Protein 5XS9 (pdb70)

InterPro domains:
  IPR001647 DNA-binding HTH domain, TetR-type [PF00440] (9-54)
  IPR001647 DNA-binding HTH domain, TetR-type [PR00455] (8-21)
  IPR001647 DNA-binding HTH domain, TetR-type [PR00455] (29-52)
  IPR001647 DNA-binding HTH domain, TetR-type [PS50977] (2-62)
  IPR003012 Tetracycline transcriptional regulator, TetR [PR00400] (20-43)
  IPR003012 Tetracycline transcriptional regulator, TetR [PR00400] (71-90)
  IPR003012 Tetracycline transcriptional regulator, TetR [PR00400] (171-185)
  IPR004111 Tetracycline repressor TetR, C-terminal [PF02909] (70-152)
  IPR009057 Homedomain-like superfamily [SSF46689] (3-63)
  IPR023772 DNA-binding HTH domain, TetR-type, conserved site [PS01081] (20-51)
  IPR036271 Tetracyclin repressor-like, C-terminal domain superfamily [SSF48498] (67-188)
  IPR050109 HTH-type, TetR-like transcriptional regulator [PTHR30055] (8-188)

Organism: Mycolicibacterium smegmatis (strain ATCC 700084 / mc(2)155) (NCBI:txid246196)

Nearest PDB structures (foldseek):
  5xs9-assembly1_A  TM=1.006E+00  e=4.830E-24  Mycolicibacterium smegmatis MC2 155
  5xs9-assembly1_B  TM=1.000E+00  e=1.904E-21  Mycolicibacterium smegmatis MC2 155
  5yej-assembly1_A-2  TM=9.896E-01  e=7.839E-20  Mycolicibacterium smegmatis MC2 155
  6rxb-assembly2_C  TM=8.372E-01  e=1.899E-08  Acinetobacter baumannii AYE
  6rxb-assembly1_A  TM=8.292E-01  e=2.518E-08  Acinetobacter baumannii AYE

Radius of gyration: 20.86 Å; Cα contacts (8 Å, |Δi|>4): 496; chains: 2; bounding box: 52×56×35 Å

Foldseek 3Di:
DDDLVVLLVLLQVCCQVPNDVQRALVNSCVSVVHDSVVCCVVPVGVLLSLQSNLQVLCVQLDDDCVPDQLLVQLVSNLVSRLV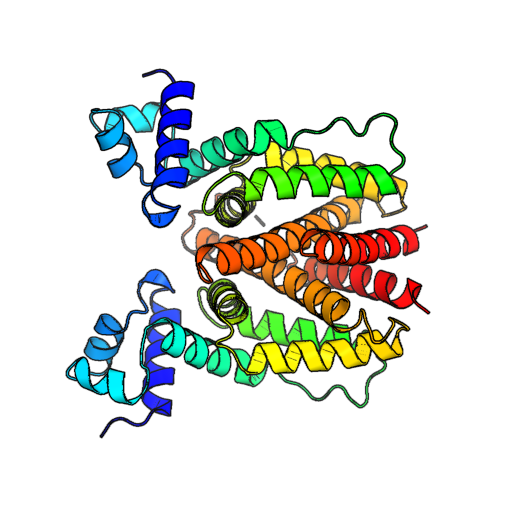SQLVGHCSLVSNVVNVVVVNHPVVVVSLVSNLVSLVVLQDDPVCSSVLSVVSVVLSSVLSSVVNVQVVCVVVPNNVDDSVVVSVVVSVVSSVVSNVND/DDLVVLLVLLQVCCQVPNPVQNALVNSCVVVVHDSVVCCVPPVGSLLSLQSNLQVLCVQLDDDCVVPQLLVLLVSSLVRRLVSQLVGQCSLVSNVSNVVVVNHPNVVVSLVSNLVSLVNLQDDPVCSSVLSVVSVVLSSVLSSVVNVCVVPVVVSSVVSVVVSVVSVVVSNVND

Structure (mmCIF, N/CA/C/O backbone):
data_5XS9
#
_entry.id   5XS9
#
_cell.length_a   61.041
_cell.length_b   190.179
_cell.length_c   83.413
_cell.angle_alpha   90.00
_cell.angle_beta   90.00
_cell.angle_gamma   90.00
#
_symmetry.space_group_name_H-M   'C 2 2 21'
#
loop_
_entity.id
_entity.type
_entity.pdbx_description
1 polymer 'TetR family transcriptional regulator'
2 water water
#
loop_
_atom_site.group_PDB
_atom_site.id
_atom_site.type_symbol
_atom_site.label_atom_id
_atom_site.label_alt_id
_atom_site.label_comp_id
_atom_site.label_asym_id
_atom_site.label_entity_id
_atom_site.label_seq_id
_atom_site.pdbx_PDB_ins_code
_atom_site.Cartn_x
_atom_site.Cartn_y
_atom_site.Cartn_z
_atom_site.occupancy
_atom_site.B_iso_or_equiv
_atom_site.auth_seq_id
_atom_site.auth_comp_id
_atom_site.auth_asym_id
_atom_site.auth_atom_id
_atom_site.pdbx_PDB_model_num
ATOM 1 N N . GLN A 1 2 ? -23.135 0.465 -14.554 1.00 90.49 2 GLN A N 1
ATOM 2 C CA . GLN A 1 2 ? -22.824 -0.290 -13.294 1.00 94.61 2 GLN A CA 1
ATOM 3 C C . GLN A 1 2 ? -21.724 -1.330 -13.515 1.00 86.73 2 GLN A C 1
ATOM 4 O O . GLN A 1 2 ? -21.432 -1.699 -14.657 1.00 79.71 2 GLN A O 1
ATOM 10 N N . LEU A 1 3 ? -21.097 -1.765 -12.419 1.00 84.42 3 LEU A N 1
ATOM 11 C CA . LEU A 1 3 ? -19.976 -2.727 -12.497 1.00 76.06 3 LEU A CA 1
ATOM 12 C C . LEU A 1 3 ? -20.423 -4.168 -12.666 1.00 68.22 3 LEU A C 1
ATOM 13 O O . LEU A 1 3 ? -21.148 -4.679 -11.819 1.00 64.21 3 LEU A O 1
ATOM 18 N N . HIS A 1 4 ? -19.923 -4.822 -13.714 1.00 58.45 4 HIS A N 1
ATOM 19 C CA . HIS A 1 4 ? -20.201 -6.214 -13.991 1.00 65.47 4 HIS A CA 1
ATOM 20 C C . HIS A 1 4 ? -19.025 -7.064 -13.413 1.00 63.81 4 HIS A C 1
ATOM 21 O O . HIS A 1 4 ? -17.867 -6.861 -13.752 1.00 55.39 4 HIS A O 1
ATOM 28 N N . LYS A 1 5 ? -19.341 -7.999 -12.530 1.00 58.01 5 LYS A N 1
ATOM 29 C CA . LYS A 1 5 ? -18.339 -8.788 -11.786 1.00 59.48 5 LYS A CA 1
ATOM 30 C C . LYS A 1 5 ? -17.336 -9.486 -12.689 1.00 57.96 5 LYS A C 1
ATOM 31 O O . LYS A 1 5 ? -16.149 -9.390 -12.434 1.00 58.81 5 LYS A O 1
ATOM 37 N N . PRO A 1 6 ? -17.792 -10.140 -13.776 1.00 64.36 6 PRO A N 1
ATOM 38 C CA . PRO A 1 6 ? -16.831 -10.618 -14.755 1.00 58.31 6 PRO A CA 1
ATOM 39 C C . PRO A 1 6 ? -15.805 -9.613 -15.274 1.00 61.81 6 PRO A C 1
ATOM 40 O O . PRO A 1 6 ? -14.616 -9.974 -15.464 1.00 54.01 6 PRO A O 1
ATOM 44 N N . ASP A 1 7 ? -16.233 -8.378 -15.517 1.00 60.77 7 ASP A N 1
ATOM 45 C CA . ASP A 1 7 ? -15.304 -7.315 -15.942 1.00 60.11 7 ASP A CA 1
ATOM 46 C C . ASP A 1 7 ? -14.317 -6.967 -14.841 1.00 46.47 7 ASP A C 1
ATOM 47 O O . ASP A 1 7 ? -13.193 -6.638 -15.110 1.00 49.78 7 ASP A O 1
ATOM 52 N N . VAL A 1 8 ? -14.783 -6.961 -13.607 1.00 41.84 8 VAL A N 1
ATOM 53 C CA . VAL A 1 8 ? -13.915 -6.650 -12.487 1.00 45.01 8 VAL A CA 1
ATOM 54 C C . VAL A 1 8 ? -12.789 -7.708 -12.389 1.00 45.75 8 VAL A C 1
ATOM 55 O O . VAL A 1 8 ? -11.601 -7.363 -12.310 1.00 44.35 8 VAL A O 1
ATOM 59 N N . VAL A 1 9 ? -13.175 -8.978 -12.504 1.00 44.75 9 VAL A N 1
ATOM 60 C CA . VAL A 1 9 ? -12.226 -10.095 -12.358 1.00 41.64 9 VAL A CA 1
ATOM 61 C C . VAL A 1 9 ? -11.234 -10.043 -13.454 1.00 42.04 9 VAL A C 1
ATOM 62 O O . VAL A 1 9 ? -10.037 -10.196 -13.237 1.00 42.47 9 VAL A O 1
ATOM 66 N N . ALA A 1 10 ? -11.718 -9.759 -14.663 1.00 44.36 10 ALA A N 1
ATOM 67 C CA . ALA A 1 10 ? -10.849 -9.624 -15.789 1.00 41.48 10 ALA A CA 1
ATOM 68 C C . ALA A 1 10 ? -9.842 -8.461 -15.643 1.00 46.67 10 ALA A C 1
ATOM 69 O O . ALA A 1 10 ? -8.636 -8.590 -15.981 1.00 44.46 10 ALA A O 1
ATOM 71 N N . ALA A 1 11 ? -10.322 -7.318 -15.182 1.00 43.70 11 ALA A N 1
ATOM 72 C CA . ALA A 1 11 ? -9.418 -6.190 -14.948 1.00 48.07 11 ALA A CA 1
ATOM 73 C C . ALA A 1 11 ? -8.376 -6.591 -13.892 1.00 41.42 11 ALA A C 1
ATOM 74 O O . ALA A 1 11 ? -7.179 -6.269 -14.006 1.00 42.76 11 ALA A O 1
ATOM 76 N N . ALA A 1 12 ? -8.850 -7.261 -12.858 1.00 38.55 12 ALA A N 1
ATOM 77 C CA . ALA A 1 12 ? -7.944 -7.671 -11.740 1.00 42.11 12 ALA A CA 1
ATOM 78 C C . ALA A 1 12 ? -6.852 -8.622 -12.252 1.00 40.33 12 ALA A C 1
ATOM 79 O O . ALA A 1 12 ? -5.685 -8.512 -11.859 1.00 36.80 12 ALA A O 1
ATOM 81 N N . THR A 1 13 ? -7.232 -9.482 -13.217 1.00 39.70 13 THR A N 1
ATOM 82 C CA . THR A 1 13 ? -6.333 -10.462 -13.824 1.00 44.45 13 THR A CA 1
ATOM 83 C C . THR A 1 13 ? -5.289 -9.794 -14.702 1.00 42.43 13 THR A C 1
ATOM 84 O O . THR A 1 13 ? -4.101 -10.161 -14.712 1.00 38.14 13 THR A O 1
ATOM 88 N N . LYS A 1 14 ? -5.704 -8.759 -15.390 1.00 43.33 14 LYS A N 1
ATOM 89 C CA . LYS A 1 14 ? -4.763 -7.961 -16.181 1.00 49.11 14 LYS A CA 1
ATOM 90 C C . LYS A 1 14 ? -3.724 -7.200 -15.316 1.00 40.67 14 LYS A C 1
ATOM 91 O O . LYS A 1 14 ? -2.561 -7.119 -15.656 1.00 40.12 14 LYS A O 1
ATOM 97 N N . ILE A 1 15 ? -4.135 -6.685 -14.171 1.00 38.80 15 ILE A N 1
ATOM 98 C CA . ILE A 1 15 ? -3.179 -6.060 -13.260 1.00 41.44 15 ILE A CA 1
ATOM 99 C C . ILE A 1 15 ? -2.139 -7.115 -12.806 1.00 42.61 15 ILE A C 1
ATOM 100 O O . ILE A 1 15 ? -0.925 -6.865 -12.760 1.00 45.10 15 ILE A O 1
ATOM 105 N N . LEU A 1 16 ? -2.639 -8.286 -12.451 1.00 40.88 16 LEU A N 1
ATOM 106 C CA . LEU A 1 16 ? -1.799 -9.398 -12.061 1.00 37.61 16 LEU A CA 1
ATOM 107 C C . LEU A 1 16 ? -0.825 -9.720 -13.141 1.00 36.59 16 LEU A C 1
ATOM 108 O O . LEU A 1 16 ? 0.367 -9.775 -12.873 1.00 39.25 16 LEU A O 1
ATOM 113 N N . ASP A 1 17 ? -1.322 -9.947 -14.357 1.00 36.43 17 ASP A N 1
ATOM 114 C CA . ASP A 1 17 ? -0.436 -10.261 -15.495 1.00 42.18 17 ASP A CA 1
ATOM 115 C C . ASP A 1 17 ? 0.588 -9.189 -15.746 1.00 41.39 17 ASP A C 1
ATOM 116 O O . ASP A 1 17 ? 1.760 -9.477 -15.819 1.00 40.86 17 ASP A O 1
ATOM 121 N N . ASP A 1 18 ? 0.133 -7.956 -15.865 1.00 43.73 18 ASP A N 1
ATOM 122 C CA . ASP A 1 18 ? 1.027 -6.812 -16.165 1.00 50.38 18 ASP A CA 1
ATOM 123 C C . ASP A 1 18 ? 1.969 -6.412 -15.040 1.00 51.14 18 ASP A C 1
ATOM 124 O O . ASP A 1 18 ? 3.095 -5.980 -15.286 1.00 49.58 18 ASP A O 1
ATOM 129 N N . HIS A 1 19 ? 1.537 -6.544 -13.797 1.00 47.29 19 HIS A N 1
ATOM 130 C CA . HIS A 1 19 ? 2.298 -5.928 -12.723 1.00 48.62 19 HIS A CA 1
ATOM 131 C C . HIS A 1 19 ? 2.658 -6.797 -11.570 1.00 54.40 19 HIS A C 1
ATOM 132 O O . HIS A 1 19 ? 3.394 -6.340 -10.725 1.00 50.84 19 HIS A O 1
ATOM 139 N N . GLY A 1 20 ? 2.118 -8.016 -11.481 1.00 49.33 20 GLY A N 1
ATOM 140 C CA . GLY A 1 20 ? 2.457 -8.894 -10.408 1.00 44.98 20 GLY A CA 1
ATOM 141 C C . GLY A 1 20 ? 1.494 -8.844 -9.247 1.00 46.26 20 GLY A C 1
ATOM 142 O O . GLY A 1 20 ? 0.725 -7.910 -9.068 1.00 49.22 20 GLY A O 1
ATOM 143 N N . ILE A 1 21 ? 1.579 -9.872 -8.436 1.00 42.85 21 ILE A N 1
ATOM 144 C CA . ILE A 1 21 ? 0.624 -10.049 -7.344 1.00 46.06 21 ILE A CA 1
ATOM 145 C C . ILE A 1 21 ? 0.669 -8.922 -6.318 1.00 52.29 21 ILE A C 1
ATOM 146 O O . ILE A 1 21 ? -0.387 -8.523 -5.790 1.00 44.84 21 ILE A O 1
ATOM 151 N N . ALA A 1 22 ? 1.850 -8.353 -6.072 1.00 48.58 22 ALA A N 1
ATOM 152 C CA . ALA A 1 22 ? 1.937 -7.274 -5.069 1.00 52.91 22 ALA A CA 1
ATOM 153 C C . ALA A 1 22 ? 1.108 -6.003 -5.457 1.00 50.74 22 ALA A C 1
ATOM 154 O O . ALA A 1 22 ? 0.534 -5.352 -4.604 1.00 53.94 22 ALA A O 1
ATOM 156 N N . ASP A 1 23 ? 0.997 -5.723 -6.747 1.00 47.64 23 ASP A N 1
ATOM 157 C CA . ASP A 1 23 ? 0.245 -4.591 -7.263 1.00 47.08 23 ASP A CA 1
ATOM 158 C C . ASP A 1 23 ? -1.237 -4.848 -7.405 1.00 49.73 23 ASP A C 1
ATOM 159 O O . ASP A 1 23 ? -1.952 -3.936 -7.730 1.00 50.74 23 ASP A O 1
ATOM 164 N N . LEU A 1 24 ? -1.706 -6.086 -7.225 1.00 44.10 24 LEU A N 1
ATOM 165 C CA . LEU A 1 24 ? -3.139 -6.359 -7.260 1.00 46.39 24 LEU A CA 1
ATOM 166 C C . LEU A 1 24 ? -3.750 -6.053 -5.911 1.00 50.62 24 LEU A C 1
ATOM 167 O O . LEU A 1 24 ? -3.765 -6.902 -5.032 1.00 44.27 24 LEU A O 1
ATOM 172 N N . THR A 1 25 ? -4.250 -4.833 -5.784 1.00 50.26 25 THR A N 1
ATOM 173 C CA . THR A 1 25 ? -4.955 -4.360 -4.580 1.00 50.28 25 THR A CA 1
ATOM 174 C C . THR A 1 25 ? -6.293 -3.808 -4.997 1.00 50.89 25 THR A C 1
ATOM 175 O O . THR A 1 25 ? -6.476 -3.496 -6.155 1.00 47.33 25 THR A O 1
ATOM 179 N N . MET A 1 26 ? -7.211 -3.691 -4.044 1.00 44.96 26 MET A N 1
ATOM 180 C CA . MET A 1 26 ? -8.510 -3.137 -4.305 1.00 47.87 26 MET A CA 1
ATOM 181 C C . MET A 1 26 ? -8.395 -1.663 -4.758 1.00 45.53 26 MET A C 1
ATOM 182 O O . MET A 1 26 ? -9.117 -1.225 -5.682 1.00 43.08 26 MET A O 1
ATOM 187 N N . ARG A 1 27 ? -7.487 -0.899 -4.150 1.00 50.89 27 ARG A N 1
ATOM 188 C CA . ARG A 1 27 ? -7.323 0.519 -4.580 1.00 48.77 27 ARG A CA 1
ATOM 189 C C . ARG A 1 27 ? -6.770 0.590 -6.004 1.00 51.16 27 ARG A C 1
ATOM 190 O O . ARG A 1 27 ? -7.252 1.375 -6.791 1.00 43.31 27 ARG A O 1
ATOM 198 N N . ARG A 1 28 ? -5.825 -0.283 -6.364 1.00 44.17 28 ARG A N 1
ATOM 199 C CA . ARG A 1 28 ? -5.322 -0.272 -7.757 1.00 45.69 28 ARG A CA 1
ATOM 200 C C . ARG A 1 28 ? -6.389 -0.704 -8.763 1.00 45.77 28 ARG A C 1
ATOM 201 O O . ARG A 1 28 ? -6.508 -0.150 -9.850 1.00 46.22 28 ARG A O 1
ATOM 209 N N . LEU A 1 29 ? -7.169 -1.708 -8.383 1.00 44.45 29 LEU A N 1
ATOM 210 C CA . LEU A 1 29 ? -8.211 -2.220 -9.248 1.00 42.58 29 LEU A CA 1
ATOM 211 C C . LEU A 1 29 ? -9.220 -1.092 -9.519 1.00 48.99 29 LEU A C 1
ATOM 212 O O . LEU A 1 29 ? -9.649 -0.924 -10.656 1.00 43.40 29 LEU A O 1
ATOM 217 N N . ALA A 1 30 ? -9.625 -0.371 -8.464 1.00 45.08 30 ALA A N 1
ATOM 218 C CA . ALA A 1 30 ? -10.578 0.754 -8.635 1.00 50.16 30 ALA A CA 1
ATOM 219 C C . ALA A 1 30 ? -10.015 1.838 -9.563 1.00 53.52 30 ALA A C 1
ATOM 220 O O . ALA A 1 30 ? -10.726 2.353 -10.418 1.00 46.08 30 ALA A O 1
ATOM 222 N N . ARG A 1 31 ? -8.739 2.150 -9.414 1.00 50.65 31 ARG A N 1
ATOM 223 C CA . ARG A 1 31 ? -8.110 3.099 -10.322 1.00 55.23 31 ARG A CA 1
ATOM 224 C C . ARG A 1 31 ? -8.139 2.611 -11.791 1.00 59.23 31 ARG A C 1
ATOM 225 O O . ARG A 1 31 ? -8.573 3.356 -12.639 1.00 51.00 31 ARG A O 1
ATOM 233 N N . GLU A 1 32 ? -7.784 1.345 -12.057 1.00 52.00 32 GLU A N 1
ATOM 234 C CA . GLU A 1 32 ? -7.801 0.808 -13.395 1.00 51.24 32 GLU A CA 1
ATOM 235 C C . GLU A 1 32 ? -9.180 0.742 -13.997 1.00 54.17 32 GLU A C 1
ATOM 236 O O . GLU A 1 32 ? -9.327 0.856 -15.204 1.00 54.19 32 GLU A O 1
ATOM 242 N N . LEU A 1 33 ? -10.205 0.506 -13.195 1.00 48.15 33 LEU A N 1
ATOM 243 C CA . LEU A 1 33 ? -11.546 0.536 -13.708 1.00 49.79 33 LEU A CA 1
ATOM 244 C C . LEU A 1 33 ? -12.096 1.983 -13.751 1.00 57.50 33 LEU A C 1
ATOM 245 O O . LEU A 1 33 ? -13.196 2.191 -14.229 1.00 58.25 33 LEU A O 1
ATOM 250 N N . ASP A 1 34 ? -11.347 2.949 -13.224 1.00 61.33 34 ASP A N 1
ATOM 251 C CA . ASP A 1 34 ? -11.796 4.321 -13.167 1.00 68.67 34 ASP A CA 1
ATOM 252 C C . ASP A 1 34 ? -13.160 4.305 -12.485 1.00 62.84 34 ASP A C 1
ATOM 253 O O . ASP A 1 34 ? -14.159 4.678 -13.087 1.00 67.08 34 ASP A O 1
ATOM 258 N N . VAL A 1 35 ? -13.195 3.794 -11.249 1.00 55.46 35 VAL A N 1
ATOM 259 C CA . VAL A 1 35 ? -14.374 3.873 -10.393 1.00 47.99 35 VAL A CA 1
ATOM 260 C C . VAL A 1 35 ? -13.973 4.259 -8.991 1.00 52.65 35 VAL A C 1
ATOM 261 O O . VAL A 1 35 ? -12.817 4.172 -8.605 1.00 49.49 35 VAL A O 1
ATOM 265 N N . THR A 1 36 ? -14.948 4.751 -8.245 1.00 58.54 36 THR A N 1
ATOM 266 C CA . THR A 1 36 ? -14.772 5.046 -6.832 1.00 56.42 36 THR A CA 1
ATOM 267 C C . THR A 1 36 ? -14.476 3.684 -6.141 1.00 53.72 36 THR A C 1
ATOM 268 O O . THR A 1 36 ? -15.105 2.707 -6.499 1.00 51.10 36 THR A O 1
ATOM 272 N N . PRO A 1 37 ? -13.552 3.603 -5.159 1.00 56.98 37 PRO A N 1
ATOM 273 C CA . PRO A 1 37 ? -13.187 2.303 -4.547 1.00 47.86 37 PRO A CA 1
ATOM 274 C C . PRO A 1 37 ? -14.308 1.560 -3.885 1.00 48.07 37 PRO A C 1
ATOM 275 O O . PRO A 1 37 ? -14.404 0.325 -3.932 1.00 47.19 37 PRO A O 1
ATOM 279 N N . GLY A 1 38 ? -15.228 2.310 -3.307 1.00 45.20 38 GLY A N 1
ATOM 280 C CA . GLY A 1 38 ? -16.397 1.726 -2.727 1.00 38.99 38 GLY A CA 1
ATOM 281 C C . GLY A 1 38 ? -17.210 0.810 -3.595 1.00 44.16 38 GLY A C 1
ATOM 282 O O . GLY A 1 38 ? -17.879 -0.100 -3.061 1.00 49.91 38 GLY A O 1
ATOM 283 N N . ALA A 1 39 ? -17.174 1.018 -4.913 1.00 44.22 39 ALA A N 1
ATOM 284 C CA . ALA A 1 39 ? -17.944 0.198 -5.827 1.00 47.31 39 ALA A CA 1
ATOM 285 C C . ALA A 1 39 ? -17.468 -1.254 -5.816 1.00 47.58 39 ALA A C 1
ATOM 286 O O . ALA A 1 39 ? -18.229 -2.139 -6.154 1.00 47.00 39 ALA A O 1
ATOM 288 N N . LEU A 1 40 ? -16.189 -1.496 -5.534 1.00 44.09 40 LEU A N 1
ATOM 289 C CA . LEU A 1 40 ? -15.668 -2.871 -5.602 1.00 41.53 40 LEU A CA 1
ATOM 290 C C . LEU A 1 40 ? -16.161 -3.668 -4.436 1.00 40.44 40 LEU A C 1
ATOM 291 O O . LEU A 1 40 ? -16.322 -4.933 -4.504 1.00 43.62 40 LEU A O 1
ATOM 296 N N . TYR A 1 41 ? -16.421 -2.978 -3.331 1.00 39.20 41 TYR A N 1
ATOM 297 C CA . TYR A 1 41 ? -16.867 -3.663 -2.133 1.00 40.03 41 TYR A CA 1
ATOM 298 C C . TYR A 1 41 ? -18.317 -4.219 -2.215 1.00 46.53 41 TYR A C 1
ATOM 299 O O . TYR A 1 41 ? -18.799 -4.859 -1.278 1.00 47.45 41 TYR A O 1
ATOM 308 N N . TRP A 1 42 ? -18.973 -3.971 -3.338 1.00 46.91 42 TRP A N 1
ATOM 309 C CA . TRP A 1 42 ? -20.256 -4.562 -3.644 1.00 57.77 42 TRP A CA 1
ATOM 310 C C . TRP A 1 42 ? -20.028 -5.945 -4.227 1.00 56.76 42 TRP A C 1
ATOM 311 O O . TRP A 1 42 ? -20.921 -6.738 -4.200 1.00 51.21 42 TRP A O 1
ATOM 322 N N . HIS A 1 43 ? -18.828 -6.222 -4.728 1.00 49.98 43 HIS A N 1
ATOM 323 C CA . HIS A 1 43 ? -18.521 -7.513 -5.337 1.00 49.71 43 HIS A CA 1
ATOM 324 C C . HIS A 1 43 ? -17.626 -8.361 -4.491 1.00 51.44 43 HIS A C 1
ATOM 325 O O . HIS A 1 43 ? -17.740 -9.552 -4.557 1.00 47.27 43 HIS A O 1
ATOM 332 N N . PHE A 1 44 ? -16.706 -7.747 -3.733 1.00 44.53 44 PHE A N 1
ATOM 333 C CA . PHE A 1 44 ? -15.828 -8.466 -2.844 1.00 43.36 44 PHE A CA 1
ATOM 334 C C . PHE A 1 44 ? -15.724 -7.754 -1.559 1.00 40.93 44 PHE A C 1
ATOM 335 O O . PHE A 1 44 ? -15.533 -6.553 -1.546 1.00 45.17 44 PHE A O 1
ATOM 343 N N . ALA A 1 45 ? -15.824 -8.481 -0.466 1.00 41.82 45 ALA A N 1
ATOM 344 C CA . ALA A 1 45 ? -15.717 -7.888 0.838 1.00 40.32 45 ALA A CA 1
ATOM 345 C C . ALA A 1 45 ? -14.305 -7.498 1.202 1.00 48.48 45 ALA A C 1
ATOM 346 O O . ALA A 1 45 ? -14.132 -6.609 2.042 1.00 43.41 45 ALA A O 1
ATOM 348 N N . ASN A 1 46 ? -13.299 -8.114 0.586 1.00 44.03 46 ASN A N 1
ATOM 349 C CA . ASN A 1 46 ? -11.921 -7.900 1.006 1.00 42.28 46 ASN A CA 1
ATOM 350 C C . ASN A 1 46 ? -10.993 -8.421 -0.044 1.00 45.73 46 ASN A C 1
ATOM 351 O O . ASN A 1 46 ? -11.442 -9.041 -1.007 1.00 39.50 46 ASN A O 1
ATOM 356 N N . LYS A 1 47 ? -9.707 -8.111 0.091 1.00 48.42 47 LYS A N 1
ATOM 357 C CA . LYS A 1 47 ? -8.742 -8.540 -0.904 1.00 45.55 47 LYS A CA 1
ATOM 358 C C . LYS A 1 47 ? -8.662 -10.078 -1.045 1.00 42.15 47 LYS A C 1
ATOM 359 O O . LYS A 1 47 ? -8.452 -10.572 -2.147 1.00 39.38 47 LYS A O 1
ATOM 365 N N . GLN A 1 48 ? -8.849 -10.830 0.034 1.00 39.41 48 GLN A N 1
ATOM 366 C CA . GLN A 1 48 ? -8.817 -12.303 -0.070 1.00 47.00 48 GLN A CA 1
ATOM 367 C C . GLN A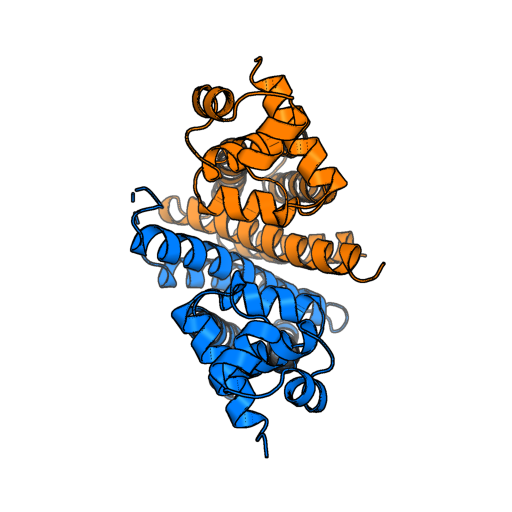 1 48 ? -9.936 -12.844 -0.904 1.00 43.84 48 GLN A C 1
ATOM 368 O O . GLN A 1 48 ? -9.745 -13.850 -1.553 1.00 38.83 48 GLN A O 1
ATOM 374 N N . GLU A 1 49 ? -11.130 -12.229 -0.877 1.00 39.05 49 GLU A N 1
ATOM 375 C CA . GLU A 1 49 ? -12.173 -12.677 -1.772 1.00 36.56 49 GLU A CA 1
ATOM 376 C C . GLU A 1 49 ? -11.847 -12.294 -3.155 1.00 36.02 49 GLU A C 1
ATOM 377 O O . GLU A 1 49 ? -12.171 -13.019 -4.069 1.00 40.52 49 GLU A O 1
ATOM 383 N N . LEU A 1 50 ? -11.234 -11.120 -3.365 1.00 37.04 50 LEU A N 1
ATOM 384 C CA . LEU A 1 50 ? -10.893 -10.742 -4.740 1.00 37.35 50 LEU A CA 1
ATOM 385 C C . LEU A 1 50 ? -9.866 -11.744 -5.265 1.00 36.59 50 LEU A C 1
ATOM 386 O O . LEU A 1 50 ? -9.961 -12.219 -6.371 1.00 38.90 50 LEU A O 1
ATOM 391 N N . LEU A 1 51 ? -8.856 -12.044 -4.472 1.00 36.65 51 LEU A N 1
ATOM 392 C CA . LEU A 1 51 ? -7.819 -12.988 -4.949 1.00 38.99 51 LEU A CA 1
ATOM 393 C C . LEU A 1 51 ? -8.404 -14.354 -5.258 1.00 36.93 51 LEU A C 1
ATOM 394 O O . LEU A 1 51 ? -8.028 -14.959 -6.271 1.00 35.97 51 LEU A O 1
ATOM 399 N N . GLY A 1 52 ? -9.322 -14.831 -4.410 1.00 36.29 52 GLY A N 1
ATOM 400 C CA . GLY A 1 52 ? -10.089 -16.069 -4.688 1.00 38.91 52 GLY A CA 1
ATOM 401 C C . GLY A 1 52 ? -10.813 -16.110 -6.058 1.00 37.77 52 GLY A C 1
ATOM 402 O O . GLY A 1 52 ? -10.781 -17.127 -6.771 1.00 37.11 52 GLY A O 1
ATOM 403 N N . ALA A 1 53 ? -11.465 -15.013 -6.429 1.00 37.92 53 ALA A N 1
ATOM 404 C CA . ALA A 1 53 ? -12.147 -14.941 -7.708 1.00 39.30 53 ALA A CA 1
ATOM 405 C C . ALA A 1 53 ? -11.141 -14.917 -8.809 1.00 33.84 53 ALA A C 1
ATOM 406 O O . ALA A 1 53 ? -11.339 -15.480 -9.850 1.00 35.83 53 ALA A O 1
ATOM 408 N N . VAL A 1 54 ? -10.050 -14.191 -8.628 1.00 34.70 54 VAL A N 1
ATOM 409 C CA . VAL A 1 54 ? -9.058 -14.164 -9.659 1.00 37.86 54 VAL A CA 1
ATOM 410 C C . VAL A 1 54 ? -8.428 -15.600 -9.790 1.00 39.31 54 VAL A C 1
ATOM 411 O O . VAL A 1 54 ? -8.157 -16.091 -10.929 1.00 37.83 54 VAL A O 1
ATOM 415 N N . ALA A 1 55 ? -8.167 -16.245 -8.658 1.00 37.85 55 ALA A N 1
ATOM 416 C CA . ALA A 1 55 ? -7.723 -17.706 -8.677 1.00 41.09 55 ALA A CA 1
ATOM 417 C C . ALA A 1 55 ? -8.694 -18.595 -9.512 1.00 40.33 55 ALA A C 1
ATOM 418 O O . ALA A 1 55 ? -8.269 -19.347 -10.410 1.00 39.05 55 ALA A O 1
ATOM 420 N N . ASP A 1 56 ? -10.006 -18.462 -9.272 1.00 37.39 56 ASP A N 1
ATOM 421 C CA . ASP A 1 56 ? -10.981 -19.290 -10.036 1.00 39.95 56 ASP A CA 1
ATOM 422 C C . ASP A 1 56 ? -11.051 -18.964 -11.478 1.00 39.73 56 ASP A C 1
ATOM 423 O O . ASP A 1 56 ? -11.246 -19.838 -12.294 1.00 40.98 56 ASP A O 1
ATOM 428 N N . HIS A 1 57 ? -10.742 -17.730 -11.814 1.00 39.34 57 HIS A N 1
ATOM 429 C CA . HIS A 1 57 ? -10.751 -17.302 -13.193 1.00 40.11 57 HIS A CA 1
ATOM 430 C C . HIS A 1 57 ? -9.545 -17.875 -13.917 1.00 44.91 57 HIS A C 1
ATOM 431 O O . HIS A 1 57 ? -9.671 -18.377 -15.036 1.00 42.54 57 HIS A O 1
ATOM 438 N N . ILE A 1 58 ? -8.372 -17.746 -13.293 1.00 38.93 58 ILE A N 1
ATOM 439 C CA . ILE A 1 58 ? -7.086 -18.352 -13.727 1.00 41.64 58 ILE A CA 1
ATOM 440 C C . ILE A 1 58 ? -7.233 -19.872 -13.937 1.00 37.12 58 ILE A C 1
ATOM 441 O O . ILE A 1 58 ? -6.622 -20.448 -14.816 1.00 41.86 58 ILE A O 1
ATOM 446 N N . LEU A 1 59 ? -7.999 -20.515 -13.102 1.00 38.67 59 LEU A N 1
ATOM 447 C CA . LEU A 1 59 ? -8.128 -21.967 -13.101 1.00 37.11 59 LEU A CA 1
ATOM 448 C C . LEU A 1 59 ? -9.342 -22.471 -13.924 1.00 47.99 59 LEU A C 1
ATOM 449 O O . LEU A 1 59 ? -9.572 -23.687 -13.994 1.00 46.85 59 LEU A O 1
ATOM 454 N N . ARG A 1 60 ? -10.137 -21.556 -14.478 1.00 53.50 60 ARG A N 1
ATOM 455 C CA . ARG A 1 60 ? -11.140 -21.879 -15.508 1.00 64.77 60 ARG A CA 1
ATOM 456 C C . ARG A 1 60 ? -10.657 -22.953 -16.513 1.00 55.83 60 ARG A C 1
ATOM 457 O O . ARG A 1 60 ? -11.290 -23.970 -16.644 1.00 65.14 60 ARG A O 1
ATOM 465 N N . THR A 1 61 ? -9.510 -22.770 -17.158 1.00 59.42 61 THR A N 1
ATOM 466 C CA . THR A 1 61 ? -9.060 -23.781 -18.097 1.00 69.54 61 THR A CA 1
ATOM 467 C C . THR A 1 61 ? -8.521 -25.070 -17.456 1.00 62.52 61 THR A C 1
ATOM 468 O O . THR A 1 61 ? -8.451 -26.058 -18.149 1.00 59.43 61 THR A O 1
ATOM 472 N N . ALA A 1 62 ? -8.159 -25.053 -16.174 1.00 48.54 62 ALA A N 1
ATOM 473 C CA . ALA A 1 62 ? -7.539 -26.189 -15.533 1.00 50.54 62 ALA A CA 1
ATOM 474 C C . ALA A 1 62 ? -8.436 -27.430 -15.391 1.00 50.76 62 ALA A C 1
ATOM 475 O O . ALA A 1 62 ? -7.960 -28.529 -15.277 1.00 58.88 62 ALA A O 1
ATOM 477 N N . ARG A 1 63 ? -9.732 -27.263 -15.373 1.00 45.42 63 ARG A N 1
ATOM 478 C CA . ARG A 1 63 ? -10.581 -28.436 -15.160 1.00 51.90 63 ARG A CA 1
ATOM 479 C C . ARG A 1 63 ? -10.749 -29.196 -16.483 1.00 47.09 63 ARG A C 1
ATOM 480 O O . ARG A 1 63 ? -11.036 -28.612 -17.484 1.00 51.15 63 ARG A O 1
ATOM 488 N N . THR A 1 64 ? -10.509 -30.487 -16.499 1.00 49.01 64 THR A N 1
ATOM 489 C CA . THR A 1 64 ? -10.763 -31.274 -17.707 1.00 52.08 64 THR A CA 1
ATOM 490 C C . THR A 1 64 ? -11.432 -32.536 -17.279 1.00 54.72 64 THR A C 1
ATOM 491 O O . THR A 1 64 ? -11.222 -32.995 -16.130 1.00 50.79 64 THR A O 1
ATOM 495 N N . ASP A 1 65 ? -12.273 -33.088 -18.158 1.00 44.88 65 ASP A N 1
ATOM 496 C CA . ASP A 1 65 ? -12.952 -34.324 -17.832 1.00 46.97 65 ASP A CA 1
ATOM 497 C C . ASP A 1 65 ? -12.000 -35.497 -18.122 1.00 42.67 65 ASP A C 1
ATOM 498 O O . ASP A 1 65 ? -11.534 -35.696 -19.239 1.00 48.82 65 ASP A O 1
ATOM 503 N N . THR A 1 66 ? -11.663 -36.229 -17.096 1.00 40.81 66 THR A N 1
ATOM 504 C CA . THR A 1 66 ? -10.696 -37.305 -17.208 1.00 45.38 66 THR A CA 1
ATOM 505 C C . THR A 1 66 ? -11.377 -38.671 -17.037 1.00 50.60 66 THR A C 1
ATOM 506 O O . THR A 1 66 ? -10.676 -39.656 -17.115 1.00 55.47 66 THR A O 1
ATOM 510 N N . ALA A 1 67 ? -12.700 -38.696 -16.812 1.00 61.24 67 ALA A N 1
ATOM 511 C CA . ALA A 1 67 ? -13.544 -39.910 -16.588 1.00 65.68 67 ALA A CA 1
ATOM 512 C C . ALA A 1 67 ? -13.200 -41.085 -17.490 1.00 56.78 67 ALA A C 1
ATOM 513 O O . ALA A 1 67 ? -13.185 -42.205 -17.043 1.00 61.07 67 ALA A O 1
ATOM 515 N N . ASP A 1 68 ? -12.908 -40.810 -18.758 1.00 63.58 68 ASP A N 1
ATOM 516 C CA . ASP A 1 68 ? -12.495 -41.870 -19.704 1.00 65.77 68 ASP A CA 1
ATOM 517 C C . ASP A 1 68 ? -11.111 -42.509 -19.411 1.00 67.90 68 ASP A C 1
ATOM 518 O O . ASP A 1 68 ? -10.820 -43.619 -19.887 1.00 57.10 68 ASP A O 1
ATOM 523 N N . LEU A 1 69 ? -10.273 -41.834 -18.618 1.00 57.09 69 LEU A N 1
ATOM 524 C CA . LEU A 1 69 ? -8.924 -42.295 -18.387 1.00 51.78 69 LEU A CA 1
ATOM 525 C C . LEU A 1 69 ? -8.776 -43.231 -17.170 1.00 41.73 69 LEU A C 1
ATOM 526 O O . LEU A 1 69 ? -9.506 -43.187 -16.209 1.00 44.83 69 LEU A O 1
ATOM 531 N N . ALA A 1 70 ? -7.790 -44.091 -17.273 1.00 40.57 70 ALA A N 1
ATOM 532 C CA . ALA A 1 70 ? -7.309 -44.864 -16.169 1.00 40.02 70 ALA A CA 1
ATOM 533 C C . ALA A 1 70 ? -6.778 -43.894 -15.061 1.00 40.20 70 ALA A C 1
ATOM 534 O O . ALA A 1 70 ? -6.364 -42.759 -15.344 1.00 38.26 70 ALA A O 1
ATOM 536 N N . TRP A 1 71 ? -6.827 -44.318 -13.798 1.00 35.14 71 TRP A N 1
ATOM 537 C CA . TRP A 1 71 ? -6.585 -43.389 -12.703 1.00 34.32 71 TRP A CA 1
ATOM 538 C C . TRP A 1 71 ? -5.194 -42.721 -12.809 1.00 27.97 71 TRP A C 1
ATOM 539 O O . TRP A 1 71 ? -5.103 -41.528 -12.542 1.00 31.65 71 TRP A O 1
ATOM 550 N N . ARG A 1 72 ? -4.180 -43.451 -13.205 1.00 33.26 72 ARG A N 1
ATOM 551 C CA . ARG A 1 72 ? -2.843 -42.866 -13.376 1.00 37.93 72 ARG A CA 1
ATOM 552 C C . ARG A 1 72 ? -2.835 -41.662 -14.305 1.00 42.50 72 ARG A C 1
ATOM 553 O O . ARG A 1 72 ? -2.266 -40.589 -14.000 1.00 36.07 72 ARG A O 1
ATOM 561 N N . GLU A 1 73 ? -3.523 -41.834 -15.423 1.00 40.86 73 GLU A N 1
ATOM 562 C CA . GLU A 1 73 ? -3.599 -40.831 -16.449 1.00 42.93 73 GLU A CA 1
ATOM 563 C C . GLU A 1 73 ? -4.522 -39.719 -16.020 1.00 38.06 73 GLU A C 1
ATOM 564 O O . GLU A 1 73 ? -4.307 -38.560 -16.328 1.00 35.44 73 GLU A O 1
ATOM 570 N N . GLN A 1 74 ? -5.531 -40.000 -15.234 1.00 34.09 74 GLN A N 1
ATOM 571 C CA . GLN A 1 74 ? -6.255 -38.904 -14.651 1.00 35.15 74 GLN A CA 1
ATOM 572 C C . GLN A 1 74 ? -5.399 -37.929 -13.799 1.00 38.16 74 GLN A C 1
ATOM 573 O O . GLN A 1 74 ? -5.622 -36.683 -13.812 1.00 35.36 74 GLN A O 1
ATOM 579 N N . ILE A 1 75 ? -4.519 -38.501 -12.981 1.00 32.61 75 ILE A N 1
ATOM 580 C CA . ILE A 1 75 ? -3.663 -37.660 -12.152 1.00 31.89 75 ILE A CA 1
ATOM 581 C C . ILE A 1 75 ? -2.738 -36.862 -13.067 1.00 28.87 75 ILE A C 1
ATOM 582 O O . ILE A 1 75 ? -2.606 -35.652 -12.921 1.00 31.96 75 ILE A O 1
ATOM 587 N N . HIS A 1 76 ? -2.130 -37.543 -14.013 1.00 34.05 76 HIS A N 1
ATOM 588 C CA . HIS A 1 76 ? -1.247 -36.830 -14.950 1.00 35.17 76 HIS A CA 1
ATOM 589 C C . HIS A 1 76 ? -1.989 -35.688 -15.640 1.00 37.71 76 HIS A C 1
ATOM 590 O O . HIS A 1 76 ? -1.494 -34.568 -15.696 1.00 33.29 76 HIS A O 1
ATOM 597 N N . GLU A 1 77 ? -3.186 -35.964 -16.153 1.00 34.33 77 GLU A N 1
ATOM 598 C CA . GLU A 1 77 ? -3.912 -35.008 -16.989 1.00 38.98 77 GLU A CA 1
ATOM 599 C C . GLU A 1 77 ? -4.340 -33.839 -16.173 1.00 37.81 77 GLU A C 1
ATOM 600 O O . GLU A 1 77 ? -4.101 -32.660 -16.531 1.00 36.07 77 GLU A O 1
ATOM 606 N N . SER A 1 78 ? -4.882 -34.087 -14.967 1.00 37.44 78 SER A N 1
ATOM 607 C CA . SER A 1 78 ? -5.258 -33.002 -14.092 1.00 32.93 78 SER A CA 1
ATOM 608 C C . SER A 1 78 ? -4.133 -32.095 -13.633 1.00 35.54 78 SER A C 1
ATOM 609 O O . SER A 1 78 ? -4.283 -30.873 -13.533 1.00 34.17 78 SER A O 1
ATOM 612 N N . CYS A 1 79 ? -3.005 -32.684 -13.294 1.00 30.70 79 CYS A N 1
ATOM 613 C CA . CYS A 1 79 ? -1.899 -31.906 -12.761 1.00 28.58 79 CYS A CA 1
ATOM 614 C C . CYS A 1 79 ? -1.248 -31.092 -13.880 1.00 30.52 79 CYS A C 1
ATOM 615 O O . CYS A 1 79 ? -0.850 -29.992 -13.637 1.00 34.53 79 CYS A O 1
ATOM 618 N N . ARG A 1 80 ? -1.090 -31.679 -15.075 1.00 32.10 80 ARG A N 1
ATOM 619 C CA . ARG A 1 80 ? -0.536 -30.912 -16.203 1.00 34.42 80 ARG A CA 1
ATOM 620 C C . ARG A 1 80 ? -1.426 -29.738 -16.504 1.00 37.62 80 ARG A C 1
ATOM 621 O O .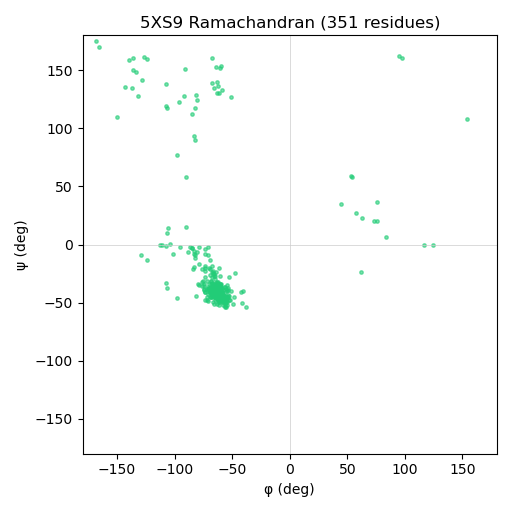 ARG A 1 80 ? -0.937 -28.610 -16.692 1.00 32.27 80 ARG A O 1
ATOM 629 N N . ALA A 1 81 ? -2.743 -29.946 -16.493 1.00 35.85 81 ALA A N 1
ATOM 630 C CA . ALA A 1 81 ? -3.647 -28.820 -16.849 1.00 37.98 81 ALA A CA 1
ATOM 631 C C . ALA A 1 81 ? -3.566 -27.776 -15.783 1.00 39.02 81 ALA A C 1
ATOM 632 O O . ALA A 1 81 ? -3.603 -26.570 -16.066 1.00 36.77 81 ALA A O 1
ATOM 634 N N . LEU A 1 82 ? -3.414 -28.212 -14.526 1.00 35.51 82 LEU A N 1
ATOM 635 C CA . LEU A 1 82 ? -3.305 -27.268 -13.452 1.00 30.51 82 LEU A CA 1
ATOM 636 C C . LEU A 1 82 ? -2.000 -26.437 -13.537 1.00 33.30 82 LEU A C 1
ATOM 637 O O . LEU A 1 82 ? -2.021 -25.216 -13.424 1.00 32.16 82 LEU A O 1
ATOM 642 N N . ARG A 1 83 ? -0.859 -27.107 -13.717 1.00 30.08 83 ARG A N 1
ATOM 643 C CA . ARG A 1 83 ? 0.382 -26.367 -13.843 1.00 32.16 83 ARG A CA 1
ATOM 644 C C . ARG A 1 83 ? 0.344 -25.352 -15.022 1.00 32.35 83 ARG A C 1
ATOM 645 O O . ARG A 1 83 ? 0.791 -24.210 -14.921 1.00 32.60 83 ARG A O 1
ATOM 653 N N . ASP A 1 84 ? -0.181 -25.799 -16.152 1.00 37.76 84 ASP A N 1
ATOM 654 C CA . ASP A 1 84 ? -0.266 -24.926 -17.338 1.00 38.42 84 ASP A CA 1
ATOM 655 C C . ASP A 1 84 ? -1.122 -23.679 -17.042 1.00 36.86 84 ASP A C 1
ATOM 656 O O . ASP A 1 84 ? -0.722 -22.530 -17.359 1.00 35.35 84 ASP A O 1
ATOM 661 N N . ALA A 1 85 ? -2.226 -23.853 -16.333 1.00 32.34 85 ALA A N 1
ATOM 662 C CA . ALA A 1 85 ? -3.018 -22.685 -15.951 1.00 35.17 85 ALA A CA 1
ATOM 663 C C . ALA A 1 85 ? -2.276 -21.748 -15.019 1.00 36.74 85 ALA A C 1
ATOM 664 O O . ALA A 1 85 ? -2.321 -20.518 -15.191 1.00 35.78 85 ALA A O 1
ATOM 666 N N . LEU A 1 86 ? -1.503 -22.282 -14.072 1.00 32.70 86 LEU A N 1
ATOM 667 C CA . LEU A 1 86 ? -0.782 -21.433 -13.186 1.00 32.08 86 LEU A CA 1
ATOM 668 C C . LEU A 1 86 ? 0.317 -20.656 -13.927 1.00 32.79 86 LEU A C 1
ATOM 669 O O . LEU A 1 86 ? 0.576 -19.477 -13.649 1.00 34.48 86 LEU A O 1
ATOM 674 N N . LEU A 1 87 ? 0.980 -21.338 -14.854 1.00 36.89 87 LEU A N 1
ATOM 675 C CA . LEU A 1 87 ? 2.065 -20.708 -15.621 1.00 36.39 87 LEU A CA 1
ATOM 676 C C . LEU A 1 87 ? 1.614 -19.630 -16.618 1.00 36.55 87 LEU A C 1
ATOM 677 O O . LEU A 1 87 ? 2.424 -18.873 -17.085 1.00 35.64 87 LEU A O 1
ATOM 682 N N . SER A 1 88 ? 0.334 -19.582 -16.874 1.00 34.44 88 SER A N 1
ATOM 683 C CA . SER A 1 88 ? -0.295 -18.679 -17.848 1.00 37.03 88 SER A CA 1
ATOM 684 C C . SER A 1 88 ? -0.454 -17.298 -17.316 1.00 43.02 88 SER A C 1
ATOM 685 O O . SER A 1 88 ? -0.785 -16.448 -18.091 1.00 42.53 88 SER A O 1
ATOM 688 N N . HIS A 1 89 ? -0.352 -17.083 -15.989 1.00 39.89 89 HIS A N 1
ATOM 689 C CA . HIS A 1 89 ? -0.428 -15.773 -15.408 1.00 36.90 89 HIS A CA 1
ATOM 690 C C . HIS A 1 89 ? 0.729 -15.502 -14.496 1.00 41.72 89 HIS A C 1
ATOM 691 O O . HIS A 1 89 ? 1.166 -16.405 -13.806 1.00 39.24 89 HIS A O 1
ATOM 698 N N . THR A 1 90 ? 1.241 -14.262 -14.527 1.00 39.03 90 THR A N 1
ATOM 699 C CA . THR A 1 90 ? 2.238 -13.794 -13.589 1.00 36.39 90 THR A CA 1
ATOM 700 C C . THR A 1 90 ? 1.813 -14.061 -12.101 1.00 36.66 90 THR A C 1
ATOM 701 O O . THR A 1 90 ? 0.705 -13.747 -11.655 1.00 36.85 90 THR A O 1
ATOM 705 N N . ASP A 1 91 ? 2.704 -14.706 -11.377 1.00 33.26 91 ASP A N 1
ATOM 706 C CA . ASP A 1 91 ? 2.537 -15.032 -9.942 1.00 33.93 91 ASP A CA 1
ATOM 707 C C . ASP A 1 91 ? 1.324 -15.971 -9.714 1.00 31.80 91 ASP A C 1
ATOM 708 O O . ASP A 1 91 ? 0.798 -16.097 -8.624 1.00 37.95 91 ASP A O 1
ATOM 713 N N . GLY A 1 92 ? 0.945 -16.688 -10.757 1.00 32.26 92 GLY A N 1
ATOM 714 C CA . GLY A 1 92 ? -0.282 -17.512 -10.699 1.00 35.16 92 GLY A CA 1
ATOM 715 C C . GLY A 1 92 ? -0.211 -18.654 -9.696 1.00 34.13 92 GLY A C 1
ATOM 716 O O . GLY A 1 92 ? -1.166 -18.881 -8.958 1.00 31.94 92 GLY A O 1
ATOM 717 N N . ALA A 1 93 ? 0.939 -19.342 -9.639 1.00 31.73 93 ALA A N 1
ATOM 718 C CA . ALA A 1 93 ? 1.063 -20.383 -8.702 1.00 33.12 93 ALA A CA 1
ATOM 719 C C . ALA A 1 93 ? 0.998 -19.838 -7.269 1.00 31.74 93 ALA A C 1
ATOM 720 O O . ALA A 1 93 ? 0.381 -20.445 -6.434 1.00 33.12 93 ALA A O 1
ATOM 722 N N . GLU A 1 94 ? 1.636 -18.712 -7.001 1.00 32.16 94 GLU A N 1
ATOM 723 C CA . GLU A 1 94 ? 1.604 -18.101 -5.658 1.00 38.12 94 GLU A CA 1
ATOM 724 C C . GLU A 1 94 ? 0.191 -17.663 -5.276 1.00 36.32 94 GLU A C 1
ATOM 725 O O . GLU A 1 94 ? -0.236 -17.807 -4.137 1.00 33.65 94 GLU A O 1
ATOM 731 N N . LEU A 1 95 ? -0.507 -17.103 -6.232 1.00 34.84 95 LEU A N 1
ATOM 732 C CA . LEU A 1 95 ? -1.851 -16.574 -5.985 1.00 35.56 95 LEU A CA 1
ATOM 733 C C . LEU A 1 95 ? -2.783 -17.758 -5.709 1.00 32.32 95 LEU A C 1
ATOM 734 O O . LEU A 1 95 ? -3.553 -17.715 -4.746 1.00 33.97 95 LEU A O 1
ATOM 739 N N . VAL A 1 96 ? -2.701 -18.828 -6.504 1.00 33.68 96 VAL A N 1
ATOM 740 C CA . VAL A 1 96 ? -3.542 -20.051 -6.254 1.00 32.78 96 VAL A CA 1
ATOM 741 C C . VAL A 1 96 ? -3.178 -20.740 -4.955 1.00 34.40 96 VAL A C 1
ATOM 742 O O . VAL A 1 96 ? -4.091 -21.146 -4.209 1.00 32.39 96 VAL A O 1
ATOM 746 N N . SER A 1 97 ? -1.873 -20.793 -4.626 1.00 33.71 97 SER A N 1
ATOM 747 C CA . SER A 1 97 ? -1.445 -21.292 -3.281 1.00 36.12 97 SER A CA 1
ATOM 748 C C . SER A 1 97 ? -2.085 -20.578 -2.147 1.00 35.43 97 SER A C 1
ATOM 749 O O . SER A 1 97 ? -2.546 -21.236 -1.217 1.00 35.58 97 SER A O 1
ATOM 752 N N . ALA A 1 98 ? -2.000 -19.247 -2.155 1.00 34.68 98 ALA A N 1
ATOM 753 C CA . ALA A 1 98 ? -2.553 -18.474 -1.058 1.00 36.75 98 ALA A CA 1
ATOM 754 C C . ALA A 1 98 ? -4.084 -18.573 -1.030 1.00 34.06 98 ALA A C 1
ATOM 755 O O . ALA A 1 98 ? -4.698 -18.627 0.065 1.00 33.51 98 ALA A O 1
ATOM 757 N N . SER A 1 99 ? -4.733 -18.693 -2.179 1.00 33.19 99 SER A N 1
ATOM 758 C CA . SER A 1 99 ? -6.175 -18.840 -2.159 1.00 36.92 99 SER A CA 1
ATOM 759 C C . SER A 1 99 ? -6.658 -20.200 -1.718 1.00 35.88 99 SER A C 1
ATOM 760 O O . SER A 1 99 ? -7.698 -20.305 -1.094 1.00 40.13 99 SER A O 1
ATOM 763 N N . PHE A 1 100 ? -5.922 -21.254 -2.035 1.00 32.84 100 PHE A N 1
ATOM 764 C CA . PHE A 1 100 ? -6.190 -22.574 -1.524 1.00 34.50 100 PHE A CA 1
ATOM 765 C C . PHE A 1 100 ? -6.080 -22.539 -0.012 1.00 34.65 100 PHE A C 1
ATOM 766 O O . PHE A 1 100 ? -6.961 -23.049 0.678 1.00 35.52 100 PHE A O 1
ATOM 774 N N . ALA A 1 101 ? -5.016 -21.901 0.481 1.00 33.66 101 ALA A N 1
ATOM 775 C CA . ALA A 1 101 ? -4.758 -21.849 1.926 1.00 35.29 101 ALA A CA 1
ATOM 776 C C . ALA A 1 101 ? -5.880 -21.051 2.665 1.00 41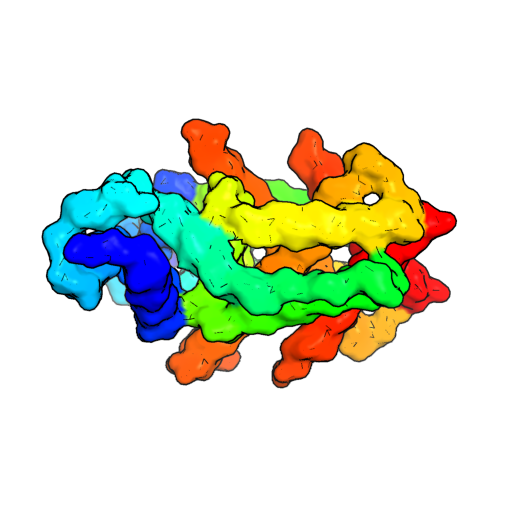.91 101 ALA A C 1
ATOM 777 O O . ALA A 1 101 ? -6.216 -21.340 3.794 1.00 44.42 101 ALA A O 1
ATOM 779 N N . SER A 1 102 ? -6.386 -20.000 2.048 1.00 40.52 102 SER A N 1
ATOM 780 C CA . SER A 1 102 ? -7.380 -19.182 2.694 1.00 42.31 102 SER A CA 1
ATOM 781 C C . SER A 1 102 ? -8.778 -19.788 2.485 1.00 48.86 102 SER A C 1
ATOM 782 O O . SER A 1 102 ? -9.728 -19.247 2.981 1.00 49.07 102 SER A O 1
ATOM 785 N N . GLY A 1 103 ? -8.911 -20.878 1.729 1.00 45.12 103 GLY A N 1
ATOM 786 C CA . GLY A 1 103 ? -10.201 -21.446 1.414 1.00 47.75 103 GLY A CA 1
ATOM 787 C C . GLY A 1 103 ? -11.061 -20.671 0.409 1.00 51.62 103 GLY A C 1
ATOM 788 O O . GLY A 1 103 ? -12.264 -20.929 0.351 1.00 41.86 103 GLY A O 1
ATOM 789 N N . GLN A 1 104 ? -10.479 -19.789 -0.425 1.00 41.74 104 GLN A N 1
ATOM 790 C CA . GLN A 1 104 ? -11.260 -18.871 -1.265 1.00 45.62 104 GLN A CA 1
ATOM 791 C C . GLN A 1 104 ? -11.340 -19.240 -2.737 1.00 48.35 104 GLN A C 1
ATOM 792 O O . GLN A 1 104 ? -12.006 -18.527 -3.501 1.00 49.80 104 GLN A O 1
ATOM 798 N N . SER A 1 105 ? -10.717 -20.345 -3.138 1.00 44.37 105 SER A N 1
ATOM 799 C CA . SER A 1 105 ? -10.792 -20.842 -4.527 1.00 44.26 105 SER A CA 1
ATOM 800 C C . SER A 1 105 ? -11.681 -22.082 -4.546 1.00 48.53 105 SER A C 1
ATOM 801 O O . SER A 1 105 ? -11.354 -23.090 -3.956 1.00 51.01 105 SER A O 1
ATOM 804 N N . VAL A 1 106 ? -12.771 -21.996 -5.307 1.00 47.44 106 VAL A N 1
ATOM 805 C CA . VAL A 1 106 ? -13.681 -23.110 -5.553 1.00 45.75 106 VAL A CA 1
ATOM 806 C C . VAL A 1 106 ? -13.059 -24.102 -6.534 1.00 40.55 106 VAL A C 1
ATOM 807 O O . VAL A 1 106 ? -13.229 -25.302 -6.403 1.00 40.65 106 VAL A O 1
ATOM 811 N N . VAL A 1 107 ? -12.342 -23.635 -7.539 1.00 35.52 107 VAL A N 1
ATOM 812 C CA . VAL A 1 107 ? -11.847 -24.558 -8.485 1.00 39.22 107 VAL A CA 1
ATOM 813 C C . VAL A 1 107 ? -10.786 -25.482 -7.888 1.00 37.44 107 VAL A C 1
ATOM 814 O O . VAL A 1 107 ? -10.743 -26.659 -8.199 1.00 43.24 107 VAL A O 1
ATOM 818 N N . ILE A 1 108 ? -9.890 -24.960 -7.071 1.00 39.65 108 ILE A N 1
ATOM 819 C CA . ILE A 1 108 ? -8.854 -25.847 -6.517 1.00 41.36 108 ILE A CA 1
ATOM 820 C C . ILE A 1 108 ? -9.499 -26.944 -5.649 1.00 39.03 108 ILE A C 1
ATOM 821 O O . ILE A 1 108 ? -9.086 -28.087 -5.683 1.00 37.41 108 ILE A O 1
ATOM 826 N N . THR A 1 109 ? -10.571 -26.607 -4.935 1.00 39.16 109 THR A N 1
ATOM 827 C CA . THR A 1 109 ? -11.319 -27.561 -4.101 1.00 42.14 109 THR A CA 1
ATOM 828 C C . THR A 1 109 ? -11.922 -28.648 -5.022 1.00 39.29 109 THR A C 1
ATOM 829 O O . THR A 1 109 ? -11.815 -29.846 -4.747 1.00 39.58 109 THR A O 1
ATOM 833 N N . GLU A 1 110 ? -12.482 -28.233 -6.157 1.00 37.38 110 GLU A N 1
ATOM 834 C CA . GLU A 1 110 ? -12.943 -29.193 -7.135 1.00 37.83 110 GLU A CA 1
ATOM 835 C C . GLU A 1 110 ? -11.788 -30.105 -7.650 1.00 38.00 110 GLU A C 1
ATOM 836 O O . GLU A 1 110 ? -12.000 -31.274 -7.886 1.00 33.69 110 GLU A O 1
ATOM 842 N N . ILE A 1 111 ? -10.615 -29.546 -7.897 1.00 32.02 111 ILE A N 1
ATOM 843 C CA . ILE A 1 111 ? -9.527 -30.366 -8.422 1.00 35.72 111 ILE A CA 1
ATOM 844 C C . ILE A 1 111 ? -9.074 -31.406 -7.408 1.00 32.46 111 ILE A C 1
ATOM 845 O O . ILE A 1 111 ? -8.811 -32.541 -7.763 1.00 37.88 111 ILE A O 1
ATOM 850 N N . VAL A 1 112 ? -8.998 -31.009 -6.150 1.00 35.30 112 VAL A N 1
ATOM 851 C CA . VAL A 1 112 ? -8.665 -31.906 -5.093 1.00 34.11 112 VAL A CA 1
ATOM 852 C C . VAL A 1 112 ? -9.663 -33.072 -4.968 1.00 38.24 112 VAL A C 1
ATOM 853 O O . VAL A 1 112 ? -9.271 -34.228 -4.892 1.00 34.91 112 VAL A O 1
ATOM 857 N N . GLU A 1 113 ? -10.959 -32.776 -5.075 1.00 37.88 113 GLU A N 1
ATOM 858 C CA . GLU A 1 113 ? -11.969 -33.828 -5.066 1.00 40.03 113 GLU A CA 1
ATOM 859 C C . GLU A 1 113 ? -11.772 -34.708 -6.280 1.00 38.67 113 GLU A C 1
ATOM 860 O O . GLU A 1 113 ? -11.857 -35.946 -6.224 1.00 37.44 113 GLU A O 1
ATOM 866 N N . GLN A 1 114 ? -11.512 -34.116 -7.425 1.00 36.85 114 GLN A N 1
ATOM 867 C CA . GLN A 1 114 ? -11.284 -34.962 -8.562 1.00 35.58 114 GLN A CA 1
ATOM 868 C C . GLN A 1 114 ? -10.060 -35.882 -8.410 1.00 37.87 114 GLN A C 1
ATOM 869 O O . GLN A 1 114 ? -10.110 -37.040 -8.749 1.00 39.34 114 GLN A O 1
ATOM 875 N N . LEU A 1 115 ? -8.962 -35.367 -7.873 1.00 35.46 115 LEU A N 1
ATOM 876 C CA . LEU A 1 115 ? -7.814 -36.192 -7.608 1.00 34.95 115 LEU A CA 1
ATOM 877 C C . LEU A 1 115 ? -8.088 -37.314 -6.554 1.00 39.19 115 LEU A C 1
ATOM 878 O O . LEU A 1 115 ? -7.523 -38.386 -6.646 1.00 33.97 115 LEU A O 1
ATOM 883 N N . GLY A 1 116 ? -8.911 -37.025 -5.555 1.00 39.20 116 GLY A N 1
ATOM 884 C CA . GLY A 1 116 ? -9.352 -38.022 -4.604 1.00 42.06 116 GLY A CA 1
ATOM 885 C C . GLY A 1 116 ? -10.026 -39.198 -5.239 1.00 40.37 116 GLY A C 1
ATOM 886 O O . GLY A 1 116 ? -9.785 -40.303 -4.837 1.00 40.83 116 GLY A O 1
ATOM 887 N N . ARG A 1 117 ? -10.795 -38.998 -6.308 1.00 40.80 117 ARG A N 1
ATOM 888 C CA . ARG A 1 117 ? -11.326 -40.153 -7.050 1.00 41.79 117 ARG A CA 1
ATOM 889 C C . ARG A 1 117 ? -10.288 -41.081 -7.711 1.00 42.46 117 ARG A C 1
ATOM 890 O O . ARG A 1 117 ? -10.440 -42.309 -7.761 1.00 33.71 117 ARG A O 1
ATOM 898 N N . ALA A 1 118 ? -9.174 -40.503 -8.169 1.00 35.69 118 ALA A N 1
ATOM 899 C CA . ALA A 1 118 ? -8.123 -41.301 -8.738 1.00 33.64 118 ALA A CA 1
ATOM 900 C C . ALA A 1 118 ? -7.431 -42.021 -7.587 1.00 28.25 118 ALA A C 1
ATOM 901 O O . ALA A 1 118 ? -7.071 -43.188 -7.692 1.00 31.09 118 ALA A O 1
ATOM 903 N N . ALA A 1 119 ? -7.223 -41.341 -6.479 1.00 30.16 119 ALA A N 1
ATOM 904 C CA . ALA A 1 119 ? -6.541 -42.000 -5.313 1.00 32.48 119 ALA A CA 1
ATOM 905 C C . ALA A 1 119 ? -7.332 -43.225 -4.847 1.00 32.09 119 ALA A C 1
ATOM 906 O O . ALA A 1 119 ? -6.783 -44.266 -4.522 1.00 32.73 119 ALA A O 1
ATOM 908 N N . ARG A 1 120 ? -8.637 -43.112 -4.890 1.00 33.03 120 ARG A N 1
ATOM 909 C CA . ARG A 1 120 ? -9.521 -44.198 -4.436 1.00 36.94 120 ARG A CA 1
ATOM 910 C C . ARG A 1 120 ? -9.438 -45.406 -5.389 1.00 37.07 120 ARG A C 1
ATOM 911 O O . ARG A 1 120 ? -9.309 -46.556 -4.946 1.00 36.23 120 ARG A O 1
ATOM 919 N N . ALA A 1 121 ? -9.325 -45.160 -6.709 1.00 37.65 121 ALA A N 1
ATOM 920 C CA . ALA A 1 121 ? -9.094 -46.244 -7.644 1.00 35.53 121 ALA A CA 1
ATOM 921 C C . ALA A 1 121 ? -7.765 -46.929 -7.425 1.00 33.06 121 ALA A C 1
ATOM 922 O O . ALA A 1 121 ? -7.577 -48.120 -7.693 1.00 33.58 121 ALA A O 1
ATOM 924 N N . ALA A 1 122 ? -6.776 -46.136 -7.024 1.00 33.74 122 ALA A N 1
ATOM 925 C CA . ALA A 1 122 ? -5.462 -46.661 -6.758 1.00 32.05 122 ALA A CA 1
ATOM 926 C C . ALA A 1 122 ? -5.419 -47.551 -5.508 1.00 34.68 122 ALA A C 1
ATOM 927 O O . ALA A 1 122 ? -4.480 -48.366 -5.319 1.00 33.57 122 ALA A O 1
ATOM 929 N N . GLY A 1 123 ? -6.400 -47.382 -4.626 1.00 34.90 123 GLY A N 1
ATOM 930 C CA . GLY A 1 123 ? -6.466 -48.248 -3.456 1.00 34.55 123 GLY A CA 1
ATOM 931 C C . GLY A 1 123 ? -6.291 -47.519 -2.135 1.00 38.25 123 GLY A C 1
ATOM 932 O O . GLY A 1 123 ? -6.292 -48.173 -1.125 1.00 35.80 123 GLY A O 1
ATOM 933 N N . VAL A 1 124 ? -6.097 -46.201 -2.152 1.00 32.33 124 VAL A N 1
ATOM 934 C CA . VAL A 1 124 ? -6.010 -45.437 -0.979 1.00 34.84 124 VAL A CA 1
ATOM 935 C C . VAL A 1 124 ? -7.349 -45.553 -0.239 1.00 31.42 124 VAL A C 1
ATOM 936 O O . VAL A 1 124 ? -8.407 -45.412 -0.812 1.00 31.76 124 VAL A O 1
ATOM 940 N N . SER A 1 125 ? -7.270 -45.741 1.052 1.00 30.46 125 SER A N 1
ATOM 941 C CA . SER A 1 125 ? -8.491 -45.849 1.848 1.00 35.78 125 SER A CA 1
ATOM 942 C C . SER A 1 125 ? -9.299 -44.570 1.826 1.00 36.92 125 SER A C 1
ATOM 943 O O . SER A 1 125 ? -8.775 -43.441 1.688 1.00 36.71 125 SER A O 1
ATOM 946 N N . ASP A 1 126 ? -10.607 -44.698 2.002 1.00 35.36 126 ASP A N 1
ATOM 947 C CA . ASP A 1 126 ? -11.473 -43.501 2.003 1.00 35.58 126 ASP A CA 1
ATOM 948 C C . ASP A 1 126 ? -11.017 -42.458 3.015 1.00 35.02 126 ASP A C 1
ATOM 949 O O . ASP A 1 126 ? -11.132 -41.244 2.731 1.00 37.94 126 ASP A O 1
ATOM 954 N N . ALA A 1 127 ? -10.485 -42.901 4.169 1.00 36.55 127 ALA A N 1
ATOM 955 C CA . ALA A 1 127 ? -10.107 -41.987 5.219 1.00 40.63 127 ALA A CA 1
ATOM 956 C C . ALA A 1 127 ? -8.859 -41.143 4.820 1.00 41.27 127 ALA A C 1
ATOM 957 O O . ALA A 1 127 ? -8.638 -40.092 5.365 1.00 39.44 127 ALA A O 1
ATOM 959 N N . ASP A 1 128 ? -8.092 -41.606 3.859 1.00 34.45 128 ASP A N 1
ATOM 960 C CA . ASP A 1 128 ? -6.849 -41.006 3.502 1.00 33.85 128 ASP A CA 1
ATOM 961 C C . ASP A 1 128 ? -6.901 -40.384 2.098 1.00 36.34 128 ASP A C 1
ATOM 962 O O . ASP A 1 128 ? -5.916 -39.819 1.640 1.00 37.09 128 ASP A O 1
ATOM 967 N N . VAL A 1 129 ? -8.020 -40.472 1.405 1.00 33.16 129 VAL A N 1
ATOM 968 C CA . VAL A 1 129 ? -8.108 -39.971 0.034 1.00 33.37 129 VAL A CA 1
ATOM 969 C C . VAL A 1 129 ? -7.812 -38.472 -0.065 1.00 40.91 129 VAL A C 1
ATOM 970 O O . VAL A 1 129 ? -7.129 -38.048 -0.996 1.00 32.85 129 VAL A O 1
ATOM 974 N N . ASP A 1 130 ? -8.344 -37.697 0.878 1.00 36.61 130 ASP A N 1
ATOM 975 C CA . ASP A 1 130 ? -8.163 -36.264 0.908 1.00 40.13 130 ASP A CA 1
ATOM 976 C C . ASP A 1 130 ? -6.699 -35.882 1.165 1.00 35.63 130 ASP A C 1
ATOM 977 O O . ASP A 1 130 ? -6.249 -34.965 0.509 1.00 36.54 130 ASP A O 1
ATOM 982 N N . ALA A 1 131 ? -6.015 -36.534 2.117 1.00 34.14 131 ALA A N 1
ATOM 983 C CA . ALA A 1 131 ? -4.592 -36.354 2.344 1.00 34.10 131 ALA A CA 1
ATOM 984 C C . ALA A 1 131 ? -3.761 -36.708 1.056 1.00 34.22 131 ALA A C 1
ATOM 985 O O . ALA A 1 131 ? -2.789 -36.031 0.769 1.00 31.26 131 ALA A O 1
ATOM 987 N N . ALA A 1 132 ? -4.148 -37.781 0.364 1.00 32.75 132 ALA A N 1
ATOM 988 C CA . ALA A 1 132 ? -3.493 -38.200 -0.882 1.00 34.56 132 ALA A CA 1
ATOM 989 C C . ALA A 1 132 ? -3.626 -37.146 -1.944 1.00 32.14 132 ALA A C 1
ATOM 990 O O . ALA A 1 132 ? -2.625 -36.765 -2.558 1.00 32.22 132 ALA A O 1
ATOM 992 N N . ALA A 1 133 ? -4.828 -36.603 -2.097 1.00 30.42 133 ALA A N 1
ATOM 993 C CA . ALA A 1 133 ? -5.102 -35.593 -3.090 1.00 33.38 133 ALA A CA 1
ATOM 994 C C . ALA A 1 133 ? -4.377 -34.301 -2.769 1.00 34.10 133 ALA A C 1
ATOM 995 O O . ALA A 1 133 ? -3.726 -33.746 -3.666 1.00 31.18 133 ALA A O 1
ATOM 997 N N . ARG A 1 134 ? -4.390 -33.876 -1.503 1.00 31.71 134 ARG A N 1
ATOM 998 C CA . ARG A 1 134 ? -3.664 -32.705 -1.101 1.00 31.17 134 ARG A CA 1
ATOM 999 C C . ARG A 1 134 ? -2.148 -32.857 -1.306 1.00 32.68 134 ARG A C 1
ATOM 1000 O O . ARG A 1 134 ? -1.462 -31.894 -1.653 1.00 32.33 134 ARG A O 1
ATOM 1008 N N . THR A 1 135 ? -1.635 -34.066 -1.081 1.00 30.31 135 THR A N 1
ATOM 1009 C CA . THR A 1 135 ? -0.238 -34.369 -1.277 1.00 30.67 135 THR A CA 1
ATOM 1010 C C . THR A 1 135 ? 0.195 -34.036 -2.736 1.00 30.75 135 THR A C 1
ATOM 1011 O O . THR A 1 135 ? 1.219 -33.356 -2.971 1.00 30.90 135 THR A O 1
ATOM 1015 N N . VAL A 1 136 ? -0.603 -34.490 -3.678 1.00 28.29 136 VAL A N 1
ATOM 1016 C CA . VAL A 1 136 ? -0.373 -34.173 -5.087 1.00 29.64 136 VAL A CA 1
ATOM 1017 C C . VAL A 1 136 ? -0.455 -32.686 -5.316 1.00 32.96 136 VAL A C 1
ATOM 1018 O O . VAL A 1 136 ? 0.453 -32.113 -5.955 1.00 29.01 136 VAL A O 1
ATOM 1022 N N . ILE A 1 137 ? -1.464 -32.015 -4.730 1.00 28.00 137 ILE A N 1
ATOM 1023 C CA . ILE A 1 137 ? -1.560 -30.578 -4.950 1.00 29.30 137 ILE A CA 1
ATOM 1024 C C . ILE A 1 137 ? -0.362 -29.851 -4.388 1.00 32.15 137 ILE A C 1
ATOM 1025 O O . ILE A 1 137 ? 0.108 -28.879 -5.009 1.00 28.16 137 ILE A O 1
ATOM 1030 N N . TYR A 1 138 ? 0.055 -30.218 -3.161 1.00 28.04 138 TYR A N 1
ATOM 1031 C CA . TYR A 1 138 ? 1.178 -29.553 -2.588 1.00 30.32 138 TYR A CA 1
ATOM 1032 C C . TYR A 1 138 ? 2.418 -29.702 -3.444 1.00 28.97 138 TYR A C 1
ATOM 1033 O O . TYR A 1 138 ? 3.201 -28.745 -3.570 1.00 31.79 138 TYR A O 1
ATOM 1042 N N . TYR A 1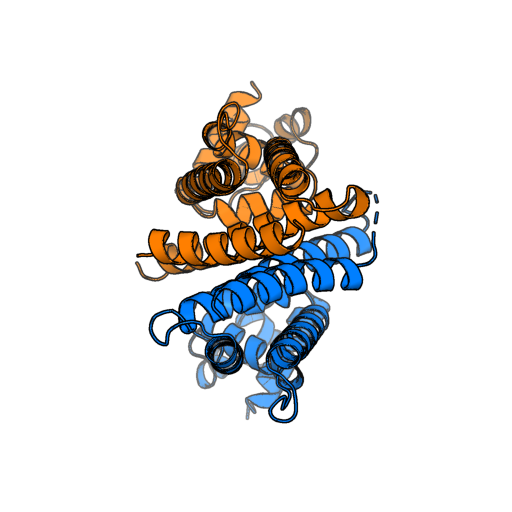 139 ? 2.625 -30.871 -3.984 1.00 29.03 139 TYR A N 1
ATOM 1043 C CA . TYR A 1 139 ? 3.725 -31.031 -4.932 1.00 30.65 139 TYR A CA 1
ATOM 1044 C C . TYR A 1 139 ? 3.622 -30.064 -6.146 1.00 29.61 139 TYR A C 1
ATOM 1045 O O . TYR A 1 139 ? 4.603 -29.379 -6.531 1.00 27.42 139 TYR A O 1
ATOM 1054 N N . VAL A 1 140 ? 2.448 -30.012 -6.721 1.00 29.29 140 VAL A N 1
ATOM 1055 C CA . VAL A 1 140 ? 2.263 -29.228 -7.958 1.00 28.81 140 VAL A CA 1
ATOM 1056 C C . VAL A 1 140 ? 2.443 -27.730 -7.640 1.00 30.75 140 VAL A C 1
ATOM 1057 O O . VAL A 1 140 ? 3.092 -26.976 -8.364 1.00 29.93 140 VAL A O 1
ATOM 1061 N N . LEU A 1 141 ? 1.909 -27.293 -6.523 1.00 31.90 141 LEU A N 1
ATOM 1062 C CA . LEU A 1 141 ? 2.120 -25.931 -6.109 1.00 33.27 141 LEU A CA 1
ATOM 1063 C C . LEU A 1 141 ? 3.539 -25.547 -5.710 1.00 31.01 141 LEU A C 1
ATOM 1064 O O . LEU A 1 141 ? 4.024 -24.454 -6.079 1.00 31.73 141 LEU A O 1
ATOM 1069 N N . GLY A 1 142 ? 4.231 -26.390 -4.969 1.00 31.02 142 GLY A N 1
ATOM 1070 C CA . GLY A 1 142 ? 5.645 -26.124 -4.616 1.00 30.44 142 GLY A CA 1
ATOM 1071 C C . GLY A 1 142 ? 6.515 -26.109 -5.884 1.00 28.80 142 GLY A C 1
ATOM 1072 O O . GLY A 1 142 ? 7.359 -25.225 -6.095 1.00 28.96 142 GLY A O 1
ATOM 1073 N N . PHE A 1 143 ? 6.280 -27.070 -6.737 1.00 28.07 143 PHE A N 1
ATOM 1074 C CA . PHE A 1 143 ? 7.037 -27.177 -8.001 1.00 29.14 143 PHE A CA 1
ATOM 1075 C C . PHE A 1 143 ? 6.862 -25.916 -8.810 1.00 32.29 143 PHE A C 1
ATOM 1076 O O . PHE A 1 143 ? 7.834 -25.312 -9.233 1.00 31.37 143 PHE A O 1
ATOM 1084 N N . THR A 1 144 ? 5.634 -25.503 -8.970 1.00 30.60 144 THR A N 1
ATOM 1085 C CA . THR A 1 144 ? 5.276 -24.428 -9.895 1.00 32.41 144 THR A CA 1
ATOM 1086 C C . THR A 1 144 ? 5.552 -23.031 -9.317 1.00 33.99 144 THR A C 1
ATOM 1087 O O . THR A 1 144 ? 5.979 -22.174 -10.070 1.00 31.23 144 THR A O 1
ATOM 1091 N N . VAL A 1 145 ? 5.402 -22.807 -7.996 1.00 30.80 145 VAL A N 1
ATOM 1092 C CA . VAL A 1 145 ? 5.891 -21.606 -7.398 1.00 29.34 145 VAL A CA 1
ATOM 1093 C C . VAL A 1 145 ? 7.391 -21.472 -7.642 1.00 31.45 145 VAL A C 1
ATOM 1094 O O . VAL A 1 145 ? 7.870 -20.388 -7.953 1.00 30.64 145 VAL A O 1
ATOM 1098 N N . ASP A 1 146 ? 8.148 -22.541 -7.455 1.00 30.47 146 ASP A N 1
ATOM 1099 C CA . ASP A 1 146 ? 9.576 -22.482 -7.589 1.00 30.42 146 ASP A CA 1
ATOM 1100 C C . ASP A 1 146 ? 9.954 -22.195 -9.066 1.00 33.05 146 ASP A C 1
ATOM 1101 O O . ASP A 1 146 ? 10.774 -21.306 -9.354 1.00 29.14 146 ASP A O 1
ATOM 1106 N N . GLU A 1 147 ? 9.300 -22.902 -9.981 1.00 30.55 147 GLU A N 1
ATOM 1107 C CA . GLU A 1 147 ? 9.541 -22.748 -11.446 1.00 34.50 147 GLU A CA 1
ATOM 1108 C C . GLU A 1 147 ? 9.263 -21.312 -11.949 1.00 35.08 147 GLU A C 1
ATOM 1109 O O . GLU A 1 147 ? 10.054 -20.679 -12.631 1.00 32.12 147 GLU A O 1
ATOM 1115 N N . GLN A 1 148 ? 8.160 -20.769 -11.534 1.00 31.15 148 GLN A N 1
ATOM 1116 C CA . GLN A 1 148 ? 7.726 -19.460 -11.962 1.00 37.48 148 GLN A CA 1
ATOM 1117 C C . GLN A 1 148 ? 8.511 -18.335 -11.312 1.00 40.73 148 GLN A C 1
ATOM 1118 O O . GLN A 1 148 ? 8.833 -17.342 -11.980 1.00 36.26 148 GLN A O 1
ATOM 1124 N N . SER A 1 149 ? 8.909 -18.471 -10.043 1.00 36.59 149 SER A N 1
ATOM 1125 C CA . SER A 1 149 ? 9.817 -17.542 -9.526 1.00 35.97 149 SER A CA 1
ATOM 1126 C C . SER A 1 149 ? 11.108 -17.509 -10.340 1.00 38.36 149 SER A C 1
ATOM 1127 O O . SER A 1 149 ? 11.636 -16.441 -10.591 1.00 39.45 149 SER A O 1
ATOM 1130 N N . ARG A 1 150 ? 11.673 -18.653 -10.608 1.00 35.72 150 ARG A N 1
ATOM 1131 C CA . ARG A 1 150 ? 12.896 -18.700 -11.395 1.00 42.30 150 ARG A CA 1
ATOM 1132 C C . ARG A 1 150 ? 12.756 -18.111 -12.800 1.00 46.85 150 ARG A C 1
ATOM 1133 O O . ARG A 1 150 ? 13.601 -17.357 -13.212 1.00 45.33 150 ARG A O 1
ATOM 1141 N N . LEU A 1 151 ? 11.665 -18.398 -13.487 1.00 41.79 151 LEU A N 1
ATOM 1142 C CA . LEU A 1 151 ? 11.438 -17.875 -14.850 1.00 44.22 151 LEU A CA 1
ATOM 1143 C C . LEU A 1 151 ? 11.262 -16.367 -14.786 1.00 52.26 151 LEU A C 1
ATOM 1144 O O . LEU A 1 151 ? 11.790 -15.659 -15.636 1.00 48.87 151 LEU A O 1
ATOM 1149 N N . GLN A 1 152 ? 10.557 -15.867 -13.769 1.00 46.20 152 GLN A N 1
ATOM 1150 C CA . GLN A 1 152 ? 10.237 -14.424 -13.671 1.00 47.62 152 GLN A CA 1
ATOM 1151 C C . GLN A 1 152 ? 11.484 -13.630 -13.375 1.00 53.96 152 GLN A C 1
ATOM 1152 O O . GLN A 1 152 ? 11.667 -12.541 -13.916 1.00 50.80 152 GLN A O 1
ATOM 1158 N N . TRP A 1 153 ? 12.338 -14.183 -12.536 1.00 50.01 153 TRP A N 1
ATOM 1159 C CA . TRP A 1 153 ? 13.553 -13.508 -12.199 1.00 57.94 153 TRP A CA 1
ATOM 1160 C C . TRP A 1 153 ? 14.484 -13.527 -13.418 1.00 58.70 153 TRP A C 1
ATOM 1161 O O . TRP A 1 153 ? 14.995 -12.485 -13.818 1.00 57.81 153 TRP A O 1
ATOM 1172 N N . ASP A 1 154 ? 14.655 -14.698 -14.010 1.00 50.76 154 ASP A N 1
ATOM 1173 C CA . ASP A 1 154 ? 15.472 -14.862 -15.174 1.00 62.37 154 ASP A CA 1
ATOM 1174 C C . ASP A 1 154 ? 15.071 -13.938 -16.360 1.00 65.47 154 ASP A C 1
ATOM 1175 O O . ASP A 1 154 ? 15.945 -13.404 -17.016 1.00 70.16 154 ASP A O 1
ATOM 1180 N N . ALA A 1 155 ? 13.773 -13.708 -16.580 1.00 62.59 155 ALA A N 1
ATOM 1181 C CA . ALA A 1 155 ? 13.284 -12.744 -17.600 1.00 70.94 155 ALA A CA 1
ATOM 1182 C C . ALA A 1 155 ? 13.749 -11.301 -17.359 1.00 74.66 155 ALA A C 1
ATOM 1183 O O . ALA A 1 155 ? 13.959 -10.576 -18.333 1.00 78.97 155 ALA A O 1
ATOM 1185 N N . VAL A 1 156 ? 13.888 -10.882 -16.091 1.00 82.62 156 VAL A N 1
ATOM 1186 C CA . VAL A 1 156 ? 14.528 -9.581 -15.744 1.00 84.68 156 VAL A CA 1
ATOM 1187 C C . VAL A 1 156 ? 16.078 -9.697 -15.534 1.00 87.05 156 VAL A C 1
ATOM 1188 O O . VAL A 1 156 ? 16.693 -8.772 -15.011 1.00 103.46 156 VAL A O 1
ATOM 1192 N N . GLY A 1 157 ? 16.710 -10.799 -15.968 1.00 82.12 157 GLY A N 1
ATOM 1193 C CA . GLY A 1 157 ? 18.109 -11.108 -15.622 1.00 84.15 157 GLY A CA 1
ATOM 1194 C C . GLY A 1 157 ? 18.526 -10.918 -14.152 1.00 96.76 157 GLY A C 1
ATOM 1195 O O . GLY A 1 157 ? 19.670 -10.534 -13.867 1.00 104.14 157 GLY A O 1
ATOM 1196 N N . ALA A 1 158 ? 17.609 -11.192 -13.220 1.00 98.41 158 ALA A N 1
ATOM 1197 C CA . ALA A 1 158 ? 17.862 -11.120 -11.766 1.00 96.52 158 ALA A CA 1
ATOM 1198 C C . ALA A 1 158 ? 17.995 -12.530 -11.084 1.00 98.71 158 ALA A C 1
ATOM 1199 O O . ALA A 1 158 ? 17.961 -12.634 -9.839 1.00 80.49 158 ALA A O 1
ATOM 1201 N N . LEU A 1 159 ? 18.156 -13.592 -11.891 1.00 99.59 159 LEU A N 1
ATOM 1202 C CA . LEU A 1 159 ? 18.352 -14.969 -11.390 1.00 105.25 159 LEU A CA 1
ATOM 1203 C C . LEU A 1 159 ? 19.852 -15.388 -11.374 1.00 105.68 159 LEU A C 1
ATOM 1204 O O . LEU A 1 159 ? 20.323 -15.954 -10.386 1.00 101.38 159 LEU A O 1
ATOM 1209 N N . GLY A 1 160 ? 20.583 -15.124 -12.460 1.00 106.50 160 GLY A N 1
ATOM 1210 C CA . GLY A 1 160 ? 22.006 -15.500 -12.567 1.00 107.75 160 GLY A CA 1
ATOM 1211 C C . GLY A 1 160 ? 22.213 -16.984 -12.818 1.00 106.58 160 GLY A C 1
ATOM 1212 O O . GLY A 1 160 ? 22.689 -17.706 -11.945 1.00 100.48 160 GLY A O 1
ATOM 1213 N N . ARG A 1 168 ? 16.793 -25.947 -19.070 1.00 80.90 168 ARG A N 1
ATOM 1214 C CA . ARG A 1 168 ? 15.720 -26.312 -18.119 1.00 74.94 168 ARG A CA 1
ATOM 1215 C C . ARG A 1 168 ? 14.479 -26.955 -18.839 1.00 62.25 168 ARG A C 1
ATOM 1216 O O . ARG A 1 168 ? 13.692 -26.280 -19.500 1.00 73.13 168 ARG A O 1
ATOM 1224 N N . ASP A 1 169 ? 14.311 -28.259 -18.662 1.00 63.17 169 ASP A N 1
ATOM 1225 C CA . ASP A 1 169 ? 13.164 -28.997 -19.180 1.00 51.77 169 ASP A CA 1
ATOM 1226 C C . ASP A 1 169 ? 12.151 -29.139 -18.042 1.00 52.19 169 ASP A C 1
ATOM 1227 O O . ASP A 1 169 ? 12.068 -30.231 -17.446 1.00 44.65 169 ASP A O 1
ATOM 1232 N N . GLY A 1 170 ? 11.429 -28.039 -17.769 1.00 45.26 170 GLY A N 1
ATOM 1233 C CA . GLY A 1 170 ? 10.361 -27.952 -16.772 1.00 40.96 170 GLY A CA 1
ATOM 1234 C C . GLY A 1 170 ? 9.447 -29.159 -16.764 1.00 40.76 170 GLY A C 1
ATOM 1235 O O . GLY A 1 170 ? 9.233 -29.835 -15.760 1.00 41.32 170 GLY A O 1
ATOM 1236 N N . THR A 1 171 ? 8.994 -29.467 -17.946 1.00 42.39 171 THR A N 1
ATOM 1237 C CA . THR A 1 171 ? 8.003 -30.466 -18.141 1.00 45.91 171 THR A CA 1
ATOM 1238 C C . THR A 1 171 ? 8.436 -31.847 -17.828 1.00 43.59 171 THR A C 1
ATOM 1239 O O . THR A 1 171 ? 7.713 -32.588 -17.178 1.00 36.23 171 THR A O 1
ATOM 1243 N N . ARG A 1 172 ? 9.659 -32.184 -18.214 1.00 33.95 172 ARG A N 1
ATOM 1244 C CA . ARG A 1 172 ? 10.141 -33.518 -17.921 1.00 36.56 172 ARG A CA 1
ATOM 1245 C C . ARG A 1 172 ? 10.347 -33.675 -16.383 1.00 33.64 172 ARG A C 1
ATOM 1246 O O . ARG A 1 172 ? 10.065 -34.717 -15.825 1.00 30.46 172 ARG A O 1
ATOM 1254 N N . GLN A 1 173 ? 10.832 -32.617 -15.746 1.00 33.94 173 GLN A N 1
ATOM 1255 C CA . GLN A 1 173 ? 11.065 -32.662 -14.277 1.00 36.35 173 GLN A CA 1
ATOM 1256 C C . GLN A 1 173 ? 9.697 -32.806 -13.555 1.00 33.64 173 GLN A C 1
ATOM 1257 O O . GLN A 1 173 ? 9.550 -33.545 -12.595 1.00 33.30 173 GLN A O 1
ATOM 1263 N N . PHE A 1 174 ? 8.706 -32.057 -14.054 1.00 34.89 174 PHE A N 1
ATOM 1264 C CA . PHE A 1 174 ? 7.378 -32.087 -13.483 1.00 33.39 174 PHE A CA 1
ATOM 1265 C C . PHE A 1 174 ? 6.783 -33.481 -13.532 1.00 33.19 174 PHE A C 1
ATOM 1266 O O . PHE A 1 174 ? 6.285 -33.992 -12.508 1.00 31.61 174 PHE A O 1
ATOM 1274 N N . ARG A 1 175 ? 6.909 -34.121 -14.681 1.00 33.58 175 ARG A N 1
ATOM 1275 C CA . ARG A 1 175 ? 6.444 -35.463 -14.955 1.00 35.92 175 ARG A CA 1
ATOM 1276 C C . ARG A 1 175 ? 7.116 -36.493 -14.079 1.00 31.83 175 ARG A C 1
ATOM 1277 O O . ARG A 1 175 ? 6.505 -37.451 -13.621 1.00 29.83 175 ARG A O 1
ATOM 1285 N N . PHE A 1 176 ? 8.370 -36.290 -13.800 1.00 30.17 176 PHE A N 1
ATOM 1286 C CA . PHE A 1 176 ? 9.125 -37.267 -13.014 1.00 31.95 176 PHE A CA 1
ATOM 1287 C C . PHE A 1 176 ? 8.555 -37.276 -11.559 1.00 29.26 176 PHE A C 1
ATOM 1288 O O . PHE A 1 176 ? 8.300 -38.338 -11.040 1.00 30.24 176 PHE A O 1
ATOM 1296 N N . GLY A 1 177 ? 8.271 -36.114 -11.002 1.00 33.38 177 GLY A N 1
ATOM 1297 C CA . GLY A 1 177 ? 7.714 -36.014 -9.621 1.00 33.59 177 GLY A CA 1
ATOM 1298 C C . GLY A 1 177 ? 6.301 -36.540 -9.574 1.00 34.10 177 GLY A C 1
ATOM 1299 O O . GLY A 1 177 ? 5.914 -37.208 -8.643 1.00 33.20 177 GLY A O 1
ATOM 1300 N N . LEU A 1 178 ? 5.510 -36.237 -10.582 1.00 34.92 178 LEU A N 1
ATOM 1301 C CA . LEU A 1 178 ? 4.186 -36.789 -10.683 1.00 36.67 178 LEU A CA 1
ATOM 1302 C C . LEU A 1 178 ? 4.193 -38.320 -10.742 1.00 35.70 178 LEU A C 1
ATOM 1303 O O . LEU A 1 178 ? 3.417 -39.023 -10.086 1.00 38.63 178 LEU A O 1
ATOM 1308 N N . GLN A 1 179 ? 5.102 -38.854 -11.494 1.00 34.24 179 GLN A N 1
ATOM 1309 C CA . GLN A 1 179 ? 5.255 -40.287 -11.530 1.00 35.92 179 GLN A CA 1
ATOM 1310 C C . GLN A 1 179 ? 5.644 -40.947 -10.226 1.00 31.85 179 GLN A C 1
ATOM 1311 O O . GLN A 1 179 ? 5.180 -42.047 -9.935 1.00 32.84 179 GLN A O 1
ATOM 1317 N N . LEU A 1 180 ? 6.509 -40.339 -9.451 1.00 32.02 180 LEU A N 1
ATOM 1318 C CA . LEU A 1 180 ? 6.799 -40.823 -8.111 1.00 32.66 180 LEU A CA 1
ATOM 1319 C C . LEU A 1 180 ? 5.558 -40.846 -7.272 1.00 32.18 180 LEU A C 1
ATOM 1320 O O . LEU A 1 180 ? 5.347 -41.809 -6.548 1.00 33.50 180 LEU A O 1
ATOM 1325 N N . LEU A 1 181 ? 4.752 -39.776 -7.345 1.00 30.00 181 LEU A N 1
ATOM 1326 C CA . LEU A 1 181 ? 3.513 -39.786 -6.596 1.00 33.14 181 LEU A CA 1
ATOM 1327 C C . LEU A 1 181 ? 2.549 -40.876 -7.026 1.00 30.61 181 LEU A C 1
ATOM 1328 O O . LEU A 1 181 ? 1.925 -41.501 -6.212 1.00 28.53 181 LEU A O 1
ATOM 1333 N N . VAL A 1 182 ? 2.426 -41.087 -8.339 1.00 29.35 182 VAL A N 1
ATOM 1334 C CA . VAL A 1 182 ? 1.584 -42.103 -8.872 1.00 31.96 182 VAL A CA 1
ATOM 1335 C C . VAL A 1 182 ? 2.027 -43.474 -8.459 1.00 32.25 182 VAL A C 1
ATOM 1336 O O . VAL A 1 182 ? 1.208 -44.271 -8.069 1.00 32.77 182 VAL A O 1
ATOM 1340 N N . ASP A 1 183 ? 3.303 -43.742 -8.550 1.00 30.36 183 ASP A N 1
ATOM 1341 C CA . ASP A 1 183 ? 3.822 -45.016 -8.069 1.00 36.60 183 ASP A CA 1
ATOM 1342 C C . ASP A 1 183 ? 3.609 -45.208 -6.577 1.00 35.98 183 ASP A C 1
ATOM 1343 O O . ASP A 1 183 ? 3.278 -46.321 -6.177 1.00 34.72 183 ASP A O 1
ATOM 1348 N N . GLY A 1 184 ? 3.720 -44.137 -5.782 1.00 31.42 184 GLY A N 1
ATOM 1349 C CA . GLY A 1 184 ? 3.400 -44.213 -4.348 1.00 30.44 184 GLY A CA 1
ATOM 1350 C C . GLY A 1 184 ? 1.930 -44.488 -4.050 1.00 35.38 184 GLY A C 1
ATOM 1351 O O . GLY A 1 184 ? 1.614 -45.270 -3.179 1.00 35.84 184 GLY A O 1
ATOM 1352 N N . LEU A 1 185 ? 1.031 -43.895 -4.832 1.00 31.82 185 LEU A N 1
ATOM 1353 C CA . LEU A 1 185 ? -0.362 -44.191 -4.710 1.00 30.37 185 LEU A CA 1
ATOM 1354 C C . LEU A 1 185 ? -0.632 -45.642 -5.034 1.00 32.60 185 LEU A C 1
ATOM 1355 O O . LEU A 1 185 ? -1.400 -46.296 -4.318 1.00 35.66 185 LEU A O 1
ATOM 1360 N N . ALA A 1 186 ? -0.012 -46.135 -6.110 1.00 36.25 186 ALA A N 1
ATOM 1361 C CA . ALA A 1 186 ? -0.212 -47.511 -6.578 1.00 40.34 186 ALA A CA 1
ATOM 1362 C C . ALA A 1 186 ? 0.236 -48.496 -5.524 1.00 41.41 186 ALA A C 1
ATOM 1363 O O . ALA A 1 186 ? -0.410 -49.499 -5.336 1.00 41.19 186 ALA A O 1
ATOM 1365 N N . ALA A 1 187 ? 1.298 -48.190 -4.790 1.00 40.15 187 ALA A N 1
ATOM 1366 C CA . ALA A 1 187 ? 1.659 -48.955 -3.571 1.00 44.31 187 ALA A CA 1
ATOM 1367 C C . ALA A 1 187 ? 0.545 -49.217 -2.595 1.00 54.58 187 ALA A C 1
ATOM 1368 O O . ALA A 1 187 ? 0.619 -50.207 -1.914 1.00 45.46 187 ALA A O 1
ATOM 1370 N N . HIS A 1 188 ? -0.519 -48.409 -2.571 1.00 54.50 188 HIS A N 1
ATOM 1371 C CA . HIS A 1 188 ? -1.753 -48.757 -1.856 1.00 51.12 188 HIS A CA 1
ATOM 1372 C C . HIS A 1 188 ? -2.639 -49.892 -2.582 1.00 58.47 188 HIS A C 1
ATOM 1373 O O . HIS A 1 188 ? -3.640 -50.325 -2.074 1.00 48.36 188 HIS A O 1
ATOM 1380 N N . GLY A 1 189 ? -2.252 -50.355 -3.766 1.00 63.68 189 GLY A N 1
ATOM 1381 C CA . GLY A 1 189 ? -3.003 -51.338 -4.504 1.00 75.16 189 GLY A CA 1
ATOM 1382 C C . GLY A 1 189 ? -2.571 -52.720 -4.085 1.00 74.99 189 GLY A C 1
ATOM 1383 O O . GLY A 1 189 ? -3.396 -53.607 -4.129 1.00 74.17 189 GLY A O 1
ATOM 1384 N N . LEU B 1 3 ? 30.273 -3.774 12.344 1.00 81.53 3 LEU B N 1
ATOM 1385 C CA . LEU B 1 3 ? 29.098 -4.702 12.117 1.00 79.38 3 LEU B CA 1
ATOM 1386 C C . LEU B 1 3 ? 29.502 -6.148 11.921 1.00 69.61 3 LEU B C 1
ATOM 1387 O O . LEU B 1 3 ? 30.130 -6.477 10.910 1.00 68.04 3 LEU B O 1
ATOM 1392 N N . HIS B 1 4 ? 29.123 -7.016 12.848 1.00 60.53 4 HIS B N 1
ATOM 1393 C CA . HIS B 1 4 ? 29.498 -8.432 12.746 1.00 70.36 4 HIS B CA 1
ATOM 1394 C C . HIS B 1 4 ? 28.348 -9.204 11.993 1.00 65.37 4 HIS B C 1
ATOM 1395 O O . HIS B 1 4 ? 27.163 -9.109 12.368 1.00 55.44 4 HIS B O 1
ATOM 1402 N N . LYS B 1 5 ? 28.696 -9.949 10.940 1.00 65.45 5 LYS B N 1
ATOM 1403 C CA . LYS B 1 5 ? 27.671 -10.639 10.120 1.00 64.51 5 LYS B CA 1
ATOM 1404 C C . LYS B 1 5 ? 26.631 -11.427 10.911 1.00 60.54 5 LYS B C 1
ATOM 1405 O O . LYS B 1 5 ? 25.431 -11.254 10.666 1.00 58.91 5 LYS B O 1
ATOM 1411 N N . PRO B 1 6 ? 27.059 -12.205 11.924 1.00 64.26 6 PRO B N 1
ATOM 1412 C CA . PRO B 1 6 ? 26.044 -12.927 12.700 1.00 62.48 6 PRO B CA 1
ATOM 1413 C C . PRO B 1 6 ? 25.069 -12.090 13.489 1.00 67.13 6 PRO B C 1
ATOM 1414 O O . PRO B 1 6 ? 23.943 -12.567 13.773 1.00 63.17 6 PRO B O 1
ATOM 1418 N N . ASP B 1 7 ? 25.464 -10.858 13.818 1.00 65.94 7 ASP B N 1
ATOM 1419 C CA . ASP B 1 7 ? 24.540 -9.922 14.465 1.00 65.91 7 ASP B CA 1
ATOM 1420 C C . ASP B 1 7 ? 23.522 -9.386 13.468 1.00 53.86 7 ASP B C 1
ATOM 1421 O O . ASP B 1 7 ? 22.359 -9.152 13.809 1.00 57.01 7 ASP B O 1
ATOM 1426 N N . VAL B 1 8 ? 23.991 -9.114 12.261 1.00 50.72 8 VAL B N 1
ATOM 1427 C CA . VAL B 1 8 ? 23.107 -8.660 11.208 1.00 50.40 8 VAL B CA 1
ATOM 1428 C C . VAL B 1 8 ? 22.016 -9.724 10.973 1.00 49.30 8 VAL B C 1
ATOM 1429 O O . VAL B 1 8 ? 20.835 -9.368 10.890 1.00 44.70 8 VAL B O 1
ATOM 1433 N N . VAL B 1 9 ? 22.432 -11.011 10.933 1.00 49.98 9 VAL B N 1
ATOM 1434 C CA . VAL B 1 9 ? 21.570 -12.123 10.572 1.00 47.87 9 VAL B CA 1
ATOM 1435 C C . VAL B 1 9 ? 20.571 -12.373 11.653 1.00 47.36 9 VAL B C 1
ATOM 1436 O O . VAL B 1 9 ? 19.373 -12.574 11.379 1.00 47.42 9 VAL B O 1
ATOM 1440 N N . ALA B 1 10 ? 21.040 -12.315 12.889 1.00 46.75 10 ALA B N 1
ATOM 1441 C CA . ALA B 1 10 ? 20.156 -12.456 14.033 1.00 48.38 10 ALA B CA 1
ATOM 1442 C C . ALA B 1 10 ? 19.145 -11.290 14.120 1.00 50.81 10 ALA B C 1
ATOM 1443 O O . ALA B 1 10 ? 17.965 -11.539 14.397 1.00 51.76 10 ALA B O 1
ATOM 1445 N N . ALA B 1 11 ? 19.551 -10.047 13.805 1.00 46.96 11 ALA B N 1
ATOM 1446 C CA . ALA B 1 11 ? 18.561 -8.951 13.772 1.00 48.88 11 ALA B CA 1
ATOM 1447 C C . ALA B 1 11 ? 17.519 -9.107 12.610 1.00 52.14 11 ALA B C 1
ATOM 1448 O O . ALA B 1 11 ? 16.346 -8.830 12.785 1.00 48.46 11 ALA B O 1
ATOM 1450 N N . ALA B 1 12 ? 17.986 -9.531 11.434 1.00 44.66 12 ALA B N 1
ATOM 1451 C CA . ALA B 1 12 ? 17.115 -9.823 10.307 1.00 49.31 12 ALA B CA 1
ATOM 1452 C C . ALA B 1 12 ? 16.114 -10.944 10.686 1.00 46.32 12 ALA B C 1
ATOM 1453 O O . ALA B 1 12 ? 14.932 -10.818 10.387 1.00 42.95 12 ALA B O 1
ATOM 1455 N N . THR B 1 13 ? 16.556 -11.958 11.433 1.00 44.22 13 THR B N 1
ATOM 1456 C CA . THR B 1 13 ? 15.679 -13.053 11.835 1.00 44.37 13 THR B CA 1
ATOM 1457 C C . THR B 1 13 ? 14.608 -12.612 12.833 1.00 48.79 13 THR B C 1
ATOM 1458 O O . THR B 1 13 ? 13.454 -13.001 12.751 1.00 47.65 13 THR B O 1
ATOM 1462 N N . LYS B 1 14 ? 14.973 -11.725 13.741 1.00 53.12 14 LYS B N 1
ATOM 1463 C CA . LYS B 1 14 ? 13.991 -11.081 14.652 1.00 49.23 14 LYS B CA 1
ATOM 1464 C C . LYS B 1 14 ? 12.994 -10.191 13.902 1.00 45.38 14 LYS B C 1
ATOM 1465 O O . LYS B 1 14 ? 11.809 -10.220 14.193 1.00 47.51 14 LYS B O 1
ATOM 1471 N N . ILE B 1 15 ? 13.418 -9.443 12.897 1.00 45.43 15 ILE B N 1
ATOM 1472 C CA . ILE B 1 15 ? 12.393 -8.738 12.066 1.00 50.09 15 ILE B CA 1
ATOM 1473 C C . ILE B 1 15 ? 11.358 -9.718 11.488 1.00 52.64 15 ILE B C 1
ATOM 1474 O O . ILE B 1 15 ? 10.152 -9.473 11.549 1.00 47.89 15 ILE B O 1
ATOM 1479 N N . LEU B 1 16 ? 11.849 -10.798 10.886 1.00 50.35 16 LEU B N 1
ATOM 1480 C CA . LEU B 1 16 ? 10.998 -11.842 10.305 1.00 45.81 16 LEU B CA 1
ATOM 1481 C C . LEU B 1 16 ? 10.071 -12.361 11.368 1.00 40.59 16 LEU B C 1
ATOM 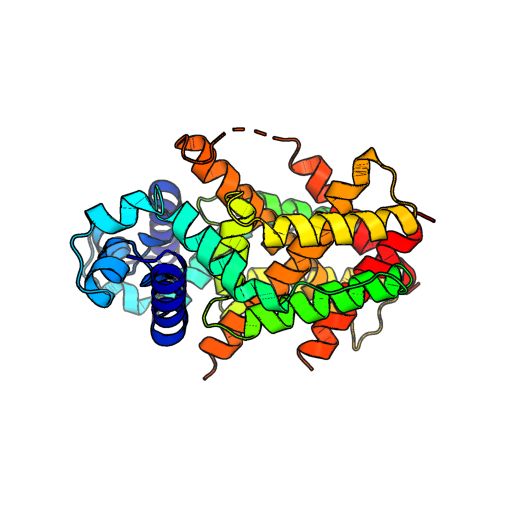1482 O O . LEU B 1 16 ? 8.896 -12.452 11.138 1.00 44.36 16 LEU B O 1
ATOM 1487 N N . ASP B 1 17 ? 10.618 -12.770 12.510 1.00 41.46 17 ASP B N 1
ATOM 1488 C CA . ASP B 1 17 ? 9.771 -13.365 13.546 1.00 50.38 17 ASP B CA 1
ATOM 1489 C C . ASP B 1 17 ? 8.715 -12.350 14.019 1.00 53.25 17 ASP B C 1
ATOM 1490 O O . ASP B 1 17 ? 7.549 -12.671 14.000 1.00 54.74 17 ASP B O 1
ATOM 1495 N N . ASP B 1 18 ? 9.126 -11.121 14.332 1.00 51.76 18 ASP B N 1
ATOM 1496 C CA . ASP B 1 18 ? 8.214 -10.112 14.877 1.00 53.04 18 ASP B CA 1
ATOM 1497 C C . ASP B 1 18 ? 7.297 -9.501 13.847 1.00 57.35 18 ASP B C 1
ATOM 1498 O O . ASP B 1 18 ? 6.174 -9.186 14.146 1.00 61.67 18 ASP B O 1
ATOM 1503 N N . HIS B 1 19 ? 7.722 -9.359 12.609 1.00 59.74 19 HIS B N 1
ATOM 1504 C CA . HIS B 1 19 ? 6.915 -8.613 11.655 1.00 56.07 19 HIS B CA 1
ATOM 1505 C C . HIS B 1 19 ? 6.535 -9.347 10.368 1.00 61.17 19 HIS B C 1
ATOM 1506 O O . HIS B 1 19 ? 5.699 -8.855 9.630 1.00 64.67 19 HIS B O 1
ATOM 1513 N N . GLY B 1 20 ? 7.155 -10.488 10.043 1.00 59.44 20 GLY B N 1
ATOM 1514 C CA . GLY B 1 20 ? 6.831 -11.155 8.775 1.00 51.30 20 GLY B CA 1
ATOM 1515 C C . GLY B 1 20 ? 7.800 -10.841 7.661 1.00 46.90 20 GLY B C 1
ATOM 1516 O O . GLY B 1 20 ? 8.587 -9.868 7.706 1.00 50.34 20 GLY B O 1
ATOM 1517 N N . ILE B 1 21 ? 7.776 -11.715 6.671 1.00 51.45 21 ILE B N 1
ATOM 1518 C CA . ILE B 1 21 ? 8.727 -11.653 5.582 1.00 48.04 21 ILE B CA 1
ATOM 1519 C C . ILE B 1 21 ? 8.657 -10.353 4.793 1.00 48.79 21 ILE B C 1
ATOM 1520 O O . ILE B 1 21 ? 9.714 -9.823 4.367 1.00 45.47 21 ILE B O 1
ATOM 1525 N N . ALA B 1 22 ? 7.451 -9.828 4.635 1.00 48.72 22 ALA B N 1
ATOM 1526 C CA . ALA B 1 22 ? 7.244 -8.574 3.909 1.00 49.82 22 ALA B CA 1
ATOM 1527 C C . ALA B 1 22 ? 8.081 -7.421 4.468 1.00 50.09 22 ALA B C 1
ATOM 1528 O O . ALA B 1 22 ? 8.640 -6.647 3.707 1.00 52.52 22 ALA B O 1
ATOM 1530 N N . ASP B 1 23 ? 8.199 -7.323 5.796 1.00 47.49 23 ASP B N 1
ATOM 1531 C CA . ASP B 1 23 ? 8.967 -6.232 6.397 1.00 53.48 23 ASP B CA 1
ATOM 1532 C C . ASP B 1 23 ? 10.474 -6.459 6.403 1.00 53.54 23 ASP B C 1
ATOM 1533 O O . ASP B 1 23 ? 11.218 -5.544 6.732 1.00 56.06 23 ASP B O 1
ATOM 1538 N N . LEU B 1 24 ? 10.944 -7.642 6.000 1.00 48.28 24 LEU B N 1
ATOM 1539 C CA . LEU B 1 24 ? 12.367 -7.883 5.983 1.00 47.02 24 LEU B CA 1
ATOM 1540 C C . LEU B 1 24 ? 13.004 -7.309 4.714 1.00 50.69 24 LEU B C 1
ATOM 1541 O O . LEU B 1 24 ? 13.083 -7.965 3.698 1.00 49.01 24 LEU B O 1
ATOM 1546 N N . THR B 1 25 ? 13.424 -6.044 4.818 1.00 49.47 25 THR B N 1
ATOM 1547 C CA . THR B 1 25 ? 14.102 -5.288 3.745 1.00 51.60 25 THR B CA 1
ATOM 1548 C C . THR B 1 25 ? 15.446 -4.777 4.245 1.00 47.15 25 THR B C 1
ATOM 1549 O O . THR B 1 25 ? 15.698 -4.752 5.444 1.00 44.23 25 THR B O 1
ATOM 1553 N N . MET B 1 26 ? 16.337 -4.460 3.324 1.00 47.95 26 MET B N 1
ATOM 1554 C CA . MET B 1 26 ? 17.640 -3.939 3.718 1.00 47.80 26 MET B CA 1
ATOM 1555 C C . MET B 1 26 ? 17.461 -2.585 4.481 1.00 44.32 26 MET B C 1
ATOM 1556 O O . MET B 1 26 ? 18.065 -2.367 5.554 1.00 45.77 26 MET B O 1
ATOM 1561 N N . ARG B 1 27 ? 16.574 -1.731 3.979 1.00 44.29 27 ARG B N 1
ATOM 1562 C CA . ARG B 1 27 ? 16.310 -0.401 4.613 1.00 47.99 27 ARG B CA 1
ATOM 1563 C C . ARG B 1 27 ? 15.780 -0.593 6.014 1.00 48.39 27 ARG B C 1
ATOM 1564 O O . ARG B 1 27 ? 16.242 0.019 6.960 1.00 45.26 27 ARG B O 1
ATOM 1572 N N . ARG B 1 28 ? 14.908 -1.582 6.188 1.00 50.66 28 ARG B N 1
ATOM 1573 C CA . ARG B 1 28 ? 14.406 -1.839 7.516 1.00 48.49 28 ARG B CA 1
ATOM 1574 C C . ARG B 1 28 ? 15.427 -2.448 8.509 1.00 50.41 28 ARG B C 1
ATOM 1575 O O . ARG B 1 28 ? 15.397 -2.180 9.734 1.00 47.33 28 ARG B O 1
ATOM 1583 N N . LEU B 1 29 ? 16.264 -3.347 7.999 1.00 42.99 29 LEU B N 1
ATOM 1584 C CA . LEU B 1 29 ? 17.280 -3.963 8.800 1.00 44.20 29 LEU B CA 1
ATOM 1585 C C . LEU B 1 29 ? 18.276 -2.863 9.268 1.00 44.18 29 LEU B C 1
ATOM 1586 O O . LEU B 1 29 ? 18.708 -2.852 10.422 1.00 46.73 29 LEU B O 1
ATOM 1591 N N . ALA B 1 30 ? 18.639 -1.983 8.346 1.00 46.96 30 ALA B N 1
ATOM 1592 C CA . ALA B 1 30 ? 19.562 -0.858 8.637 1.00 50.82 30 ALA B CA 1
ATOM 1593 C C . ALA B 1 30 ? 19.021 -0.013 9.799 1.00 55.08 30 ALA B C 1
ATOM 1594 O O . ALA B 1 30 ? 19.728 0.207 10.779 1.00 48.24 30 ALA B O 1
ATOM 1596 N N . ARG B 1 31 ? 17.754 0.372 9.696 1.00 54.18 31 ARG B N 1
ATOM 1597 C CA . ARG B 1 31 ? 17.065 1.045 10.797 1.00 56.74 31 ARG B CA 1
ATOM 1598 C C . ARG B 1 31 ? 17.080 0.305 12.115 1.00 64.03 31 ARG B C 1
ATOM 1599 O O . ARG B 1 31 ? 17.320 0.919 13.146 1.00 63.33 31 ARG B O 1
ATOM 1607 N N . GLU B 1 32 ? 16.812 -0.997 12.121 1.00 57.69 32 GLU B N 1
ATOM 1608 C CA . GLU B 1 32 ? 16.822 -1.738 13.402 1.00 58.54 32 GLU B CA 1
ATOM 1609 C C . GLU B 1 32 ? 18.199 -1.874 14.022 1.00 56.10 32 GLU B C 1
ATOM 1610 O O . GLU B 1 32 ? 18.318 -1.946 15.234 1.00 65.40 32 GLU B O 1
ATOM 1616 N N . LEU B 1 33 ? 19.233 -1.941 13.193 1.00 53.32 33 LEU B N 1
ATOM 1617 C CA . LEU B 1 33 ? 20.622 -1.992 13.656 1.00 51.58 33 LEU B CA 1
ATOM 1618 C C . LEU B 1 33 ? 21.191 -0.573 13.926 1.00 56.95 33 LEU B C 1
ATOM 1619 O O . LEU B 1 33 ? 22.366 -0.435 14.292 1.00 61.26 33 LEU B O 1
ATOM 1624 N N . ASP B 1 34 ? 20.399 0.465 13.646 1.00 63.46 34 ASP B N 1
ATOM 1625 C CA . ASP B 1 34 ? 20.847 1.850 13.764 1.00 64.88 34 ASP B CA 1
ATOM 1626 C C . ASP B 1 34 ? 22.113 2.057 12.957 1.00 62.10 34 ASP B C 1
ATOM 1627 O O . ASP B 1 34 ? 23.151 2.392 13.503 1.00 66.41 34 ASP B O 1
ATOM 1632 N N . VAL B 1 35 ? 22.052 1.794 11.649 1.00 59.76 35 VAL B N 1
ATOM 1633 C CA . VAL B 1 35 ? 23.198 2.005 10.786 1.00 47.11 35 VAL B CA 1
ATOM 1634 C C . VAL B 1 35 ? 22.789 2.597 9.464 1.00 50.89 35 VAL B C 1
ATOM 1635 O O . VAL B 1 35 ? 21.669 2.542 9.045 1.00 53.47 35 VAL B O 1
ATOM 1639 N N . THR B 1 36 ? 23.761 3.198 8.830 1.00 54.57 36 THR B N 1
ATOM 1640 C CA . THR B 1 36 ? 23.616 3.733 7.513 1.00 57.25 36 THR B CA 1
ATOM 1641 C C . THR B 1 36 ? 23.438 2.502 6.615 1.00 59.06 36 THR B C 1
ATOM 1642 O O . THR B 1 36 ? 24.135 1.497 6.838 1.00 52.13 36 THR B O 1
ATOM 1646 N N . PRO B 1 37 ? 22.527 2.557 5.612 1.00 61.78 37 PRO B N 1
ATOM 1647 C CA . PRO B 1 37 ? 22.163 1.312 4.882 1.00 55.37 37 PRO B CA 1
ATOM 1648 C C . PRO B 1 37 ? 23.285 0.707 4.095 1.00 59.31 37 PRO B C 1
ATOM 1649 O O . PRO B 1 37 ? 23.333 -0.518 3.867 1.00 53.96 37 PRO B O 1
ATOM 1653 N N . GLY B 1 38 ? 24.210 1.563 3.687 1.00 52.36 38 GLY B N 1
ATOM 1654 C CA . GLY B 1 38 ? 25.381 1.123 2.943 1.00 50.16 38 GLY B CA 1
ATOM 1655 C C . GLY B 1 38 ? 26.237 0.149 3.709 1.00 47.86 38 GLY B C 1
ATOM 1656 O O . GLY B 1 38 ? 26.891 -0.668 3.089 1.00 47.92 38 GLY B O 1
ATOM 1657 N N . ALA B 1 39 ? 26.213 0.207 5.051 1.00 45.27 39 ALA B N 1
ATOM 1658 C CA . ALA B 1 39 ? 26.994 -0.690 5.838 1.00 48.75 39 ALA B CA 1
ATOM 1659 C C . ALA B 1 39 ? 26.568 -2.163 5.567 1.00 56.72 39 ALA B C 1
ATOM 1660 O O . ALA B 1 39 ? 27.414 -3.092 5.528 1.00 48.76 39 ALA B O 1
ATOM 1662 N N . LEU B 1 40 ? 25.265 -2.356 5.354 1.00 50.44 40 LEU B N 1
ATOM 1663 C CA . LEU B 1 40 ? 24.729 -3.709 5.068 1.00 45.49 40 LEU B CA 1
ATOM 1664 C C . LEU B 1 40 ? 25.199 -4.296 3.758 1.00 45.45 40 LEU B C 1
ATOM 1665 O O . LEU B 1 40 ? 25.246 -5.514 3.636 1.00 50.55 40 LEU B O 1
ATOM 1670 N N . TYR B 1 41 ? 25.532 -3.471 2.777 1.00 39.13 41 TYR B N 1
ATOM 1671 C CA . TYR B 1 41 ? 25.948 -3.975 1.479 1.00 40.94 41 TYR B CA 1
ATOM 1672 C C . TYR B 1 41 ? 27.413 -4.480 1.440 1.00 51.29 41 TYR B C 1
ATOM 1673 O O . TYR B 1 41 ? 27.893 -4.922 0.393 1.00 46.28 41 TYR B O 1
ATOM 1682 N N . TRP B 1 42 ? 28.107 -4.345 2.568 1.00 52.40 42 TRP B N 1
ATOM 1683 C CA . TRP B 1 42 ? 29.385 -5.017 2.827 1.00 60.22 42 TRP B CA 1
ATOM 1684 C C . TRP B 1 42 ? 29.178 -6.510 3.160 1.00 63.53 42 TRP B C 1
ATOM 1685 O O . TRP B 1 42 ? 30.121 -7.299 3.076 1.00 60.74 42 TRP B O 1
ATOM 1696 N N . HIS B 1 43 ? 27.973 -6.869 3.582 1.00 55.57 43 HIS B N 1
ATOM 1697 C CA . HIS B 1 43 ? 27.635 -8.240 3.953 1.00 54.45 43 HIS B CA 1
ATOM 1698 C C . HIS B 1 43 ? 26.746 -8.959 2.938 1.00 56.34 43 HIS B C 1
ATOM 1699 O O . HIS B 1 43 ? 26.943 -10.144 2.693 1.00 49.30 43 HIS B O 1
ATOM 1706 N N . PHE B 1 44 ? 25.796 -8.239 2.340 1.00 47.08 44 PHE B N 1
ATOM 1707 C CA . PHE B 1 44 ? 24.862 -8.771 1.359 1.00 42.85 44 PHE B CA 1
ATOM 1708 C C . PHE B 1 44 ? 24.810 -7.860 0.187 1.00 46.58 44 PHE B C 1
ATOM 1709 O O . PHE B 1 44 ? 24.584 -6.670 0.351 1.00 48.10 44 PHE B O 1
ATOM 1717 N N . ALA B 1 45 ? 24.994 -8.381 -1.025 1.00 46.29 45 ALA B N 1
ATOM 1718 C CA . ALA B 1 45 ? 24.842 -7.541 -2.184 1.00 44.54 45 ALA B CA 1
ATOM 1719 C C . ALA B 1 45 ? 23.401 -7.070 -2.408 1.00 49.82 45 ALA B C 1
ATOM 1720 O O . ALA B 1 45 ? 23.197 -6.083 -3.091 1.00 45.31 45 ALA B O 1
ATOM 1722 N N . ASN B 1 46 ? 22.405 -7.784 -1.888 1.00 48.09 46 ASN B N 1
ATOM 1723 C CA . ASN B 1 46 ? 20.997 -7.466 -2.198 1.00 47.94 46 ASN B CA 1
ATOM 1724 C C . ASN B 1 46 ? 20.077 -8.214 -1.273 1.00 46.76 46 ASN B C 1
ATOM 1725 O O . ASN B 1 46 ? 20.532 -9.027 -0.484 1.00 42.74 46 ASN B O 1
ATOM 1730 N N . LYS B 1 47 ? 18.779 -7.949 -1.376 1.00 46.21 47 LYS B N 1
ATOM 1731 C CA . LYS B 1 47 ? 17.748 -8.621 -0.547 1.00 49.01 47 LYS B CA 1
ATOM 1732 C C . LYS B 1 47 ? 17.806 -10.186 -0.613 1.00 39.78 47 LYS B C 1
ATOM 1733 O O . LYS B 1 47 ? 17.611 -10.911 0.403 1.00 38.79 47 LYS B O 1
ATOM 1739 N N . GLN B 1 48 ? 18.066 -10.684 -1.806 1.00 39.95 48 GLN B N 1
ATOM 1740 C CA . GLN B 1 48 ? 18.035 -12.144 -2.061 1.00 40.66 48 GLN B CA 1
ATOM 1741 C C . GLN B 1 48 ? 19.161 -12.804 -1.296 1.00 41.83 48 GLN B C 1
ATOM 1742 O O . GLN B 1 48 ? 18.966 -13.862 -0.774 1.00 40.88 48 GLN B O 1
ATOM 1748 N N . GLU B 1 49 ? 20.338 -12.178 -1.183 1.00 39.90 49 GLU B N 1
ATOM 1749 C CA . GLU B 1 49 ? 21.403 -12.746 -0.322 1.00 35.98 49 GLU B CA 1
ATOM 1750 C C . GLU B 1 49 ? 21.112 -12.637 1.099 1.00 37.08 49 GLU B C 1
ATOM 1751 O O . GLU B 1 49 ? 21.422 -13.554 1.876 1.00 41.95 49 GLU B O 1
ATOM 1757 N N . LEU B 1 50 ? 20.509 -11.519 1.499 1.00 40.77 50 LEU B N 1
ATOM 1758 C CA . LEU B 1 50 ? 20.067 -11.402 2.887 1.00 42.74 50 LEU B CA 1
ATOM 1759 C C . LEU B 1 50 ? 19.065 -12.508 3.298 1.00 42.28 50 LEU B C 1
ATOM 1760 O O . LEU B 1 50 ? 19.151 -13.084 4.388 1.00 42.63 50 LEU B O 1
ATOM 1765 N N . LEU B 1 51 ? 18.042 -12.723 2.473 1.00 41.48 51 LEU B N 1
ATOM 1766 C CA . LEU B 1 51 ? 17.051 -13.777 2.756 1.00 40.02 51 LEU B CA 1
ATOM 1767 C C . LEU B 1 51 ? 17.709 -15.135 2.770 1.00 37.60 51 LEU B C 1
ATOM 1768 O O . LEU B 1 51 ? 17.368 -15.938 3.631 1.00 38.22 51 LEU B O 1
ATOM 1773 N N . GLY B 1 52 ? 18.622 -15.377 1.838 1.00 34.52 52 GLY B N 1
ATOM 1774 C CA . GLY B 1 52 ? 19.440 -16.633 1.861 1.00 42.05 52 GLY B CA 1
ATOM 1775 C C . GLY B 1 52 ? 20.187 -16.898 3.175 1.00 44.56 52 GLY B C 1
ATOM 1776 O O . GLY B 1 52 ? 20.227 -18.023 3.673 1.00 40.62 52 GLY B O 1
ATOM 1777 N N . ALA B 1 53 ? 20.744 -15.841 3.777 1.00 42.23 53 ALA B N 1
ATOM 1778 C CA . ALA B 1 53 ? 21.522 -16.002 5.003 1.00 40.08 53 ALA B CA 1
ATOM 1779 C C . ALA B 1 53 ? 20.562 -16.212 6.114 1.00 36.44 53 ALA B C 1
ATOM 1780 O O . ALA B 1 53 ? 20.810 -17.000 7.043 1.00 40.09 53 ALA B O 1
ATOM 1782 N N . VAL B 1 54 ? 19.411 -15.548 6.073 1.00 39.29 54 VAL B N 1
ATOM 1783 C CA . VAL B 1 54 ? 18.419 -15.793 7.154 1.00 38.83 54 VAL B CA 1
ATOM 1784 C C . VAL B 1 54 ? 17.879 -17.270 7.072 1.00 39.29 54 VAL B C 1
ATOM 1785 O O . VAL B 1 54 ? 17.617 -17.939 8.092 1.00 38.88 54 VAL B O 1
ATOM 1789 N N . ALA B 1 55 ? 17.688 -17.754 5.840 1.00 38.30 55 ALA B N 1
ATOM 1790 C CA . ALA B 1 55 ? 17.220 -19.166 5.614 1.00 39.31 55 ALA B CA 1
ATOM 1791 C C . ALA B 1 55 ? 18.275 -20.151 6.178 1.00 36.36 55 ALA B C 1
ATOM 1792 O O . ALA B 1 55 ? 17.947 -21.030 6.950 1.00 41.44 55 ALA B O 1
ATOM 1794 N N . ASP B 1 56 ? 19.556 -19.916 5.873 1.00 42.08 56 ASP B N 1
ATOM 1795 C CA . ASP B 1 56 ? 20.631 -20.748 6.428 1.00 40.34 56 ASP B CA 1
ATOM 1796 C C . ASP B 1 56 ? 20.685 -20.699 7.909 1.00 48.26 56 ASP B C 1
ATOM 1797 O O . ASP B 1 56 ? 20.855 -21.743 8.554 1.00 46.10 56 ASP B O 1
ATOM 1802 N N . HIS B 1 57 ? 20.376 -19.540 8.471 1.00 45.91 57 HIS B N 1
ATOM 1803 C CA . HIS B 1 57 ? 20.357 -19.434 9.932 1.00 48.96 57 HIS B CA 1
ATOM 1804 C C . HIS B 1 57 ? 19.173 -20.168 10.535 1.00 45.74 57 HIS B C 1
ATOM 1805 O O . HIS B 1 57 ? 19.347 -20.902 11.515 1.00 46.43 57 HIS B O 1
ATOM 1812 N N . ILE B 1 58 ? 17.956 -19.976 10.019 1.00 43.94 58 ILE B N 1
ATOM 1813 C CA . ILE B 1 58 ? 16.837 -20.726 10.593 1.00 43.91 58 ILE B CA 1
ATOM 1814 C C . ILE B 1 58 ? 16.946 -22.233 10.327 1.00 43.57 58 ILE B C 1
ATOM 1815 O O . ILE B 1 58 ? 16.366 -23.001 11.059 1.00 46.39 58 ILE B O 1
ATOM 1820 N N . LEU B 1 59 ? 17.674 -22.643 9.295 1.00 42.16 59 LEU B N 1
ATOM 1821 C CA . LEU B 1 59 ? 17.825 -24.079 8.986 1.00 46.77 59 LEU B CA 1
ATOM 1822 C C . LEU B 1 59 ? 19.001 -24.750 9.706 1.00 53.40 59 LEU B C 1
ATOM 1823 O O . LEU B 1 59 ? 19.154 -25.932 9.577 1.00 51.18 59 LEU B O 1
ATOM 1828 N N . ARG B 1 60 ? 19.837 -24.015 10.415 1.00 59.24 60 ARG B N 1
ATOM 1829 C CA . ARG B 1 60 ? 20.903 -24.598 11.262 1.00 64.19 60 ARG B CA 1
ATOM 1830 C C . ARG B 1 60 ? 20.403 -25.802 12.039 1.00 58.88 60 ARG B C 1
ATOM 1831 O O . ARG B 1 60 ? 21.118 -26.773 12.129 1.00 74.48 60 ARG B O 1
ATOM 1839 N N . THR B 1 61 ? 19.176 -25.761 12.585 1.00 64.09 61 THR B N 1
ATOM 1840 C CA . THR B 1 61 ? 18.587 -26.932 13.311 1.00 70.41 61 THR B CA 1
ATOM 1841 C C . THR B 1 61 ? 17.845 -27.969 12.410 1.00 74.75 61 THR B C 1
ATOM 1842 O O . THR B 1 61 ? 17.294 -28.960 12.922 1.00 71.05 61 THR B O 1
ATOM 1846 N N . ALA B 1 62 ? 17.764 -27.703 11.095 1.00 57.38 62 ALA B N 1
ATOM 1847 C CA . ALA B 1 62 ? 17.248 -28.659 10.171 1.00 58.79 62 ALA B CA 1
ATOM 1848 C C . ALA B 1 62 ? 18.345 -29.638 9.754 1.00 61.22 62 ALA B C 1
ATOM 1849 O O . ALA B 1 62 ? 17.998 -30.707 9.286 1.00 62.53 62 ALA B O 1
ATOM 1851 N N . ARG B 1 63 ? 19.638 -29.283 9.909 1.00 59.27 63 ARG B N 1
ATOM 1852 C CA . ARG B 1 63 ? 20.756 -30.188 9.572 1.00 69.49 63 ARG B CA 1
ATOM 1853 C C . ARG B 1 63 ? 20.622 -31.406 10.465 1.00 72.96 63 ARG B C 1
ATOM 1854 O O . ARG B 1 63 ? 20.382 -31.271 11.669 1.00 79.18 63 ARG B O 1
ATOM 1862 N N . THR B 1 64 ? 20.687 -32.596 9.890 1.00 66.27 64 THR B N 1
ATOM 1863 C CA . THR B 1 64 ? 20.349 -33.804 10.675 1.00 79.11 64 THR B CA 1
ATOM 1864 C C . THR B 1 64 ? 21.321 -34.931 10.203 1.00 77.00 64 THR B C 1
ATOM 1865 O O . THR B 1 64 ? 21.610 -35.031 9.007 1.00 72.81 64 THR B O 1
ATOM 1869 N N . ASP B 1 65 ? 21.910 -35.701 11.127 1.00 81.53 65 ASP B N 1
ATOM 1870 C CA . ASP B 1 65 ? 22.806 -36.823 10.731 1.00 74.91 65 ASP B CA 1
ATOM 1871 C C . ASP B 1 65 ? 21.916 -38.044 10.450 1.00 59.53 65 ASP B C 1
ATOM 1872 O O . ASP B 1 65 ? 21.211 -38.510 11.339 1.00 65.70 65 ASP B O 1
ATOM 1877 N N . THR B 1 66 ? 21.860 -38.448 9.189 1.00 60.39 66 THR B N 1
ATOM 1878 C CA . THR B 1 66 ? 21.127 -39.656 8.733 1.00 66.58 66 THR B CA 1
ATOM 1879 C C . THR B 1 66 ? 22.177 -40.758 8.384 1.00 63.75 66 THR B C 1
ATOM 1880 O O . THR B 1 66 ? 21.818 -41.783 7.805 1.00 56.91 66 THR B O 1
ATOM 1884 N N . ALA B 1 67 ? 23.466 -40.549 8.719 1.00 63.99 67 ALA B N 1
ATOM 1885 C CA . ALA B 1 67 ? 24.372 -41.675 8.828 1.00 75.45 67 ALA B CA 1
ATOM 1886 C C . ALA B 1 67 ? 23.753 -42.608 9.911 1.00 72.15 67 ALA B C 1
ATOM 1887 O O . ALA B 1 67 ? 23.208 -42.193 10.994 1.00 67.51 67 ALA B O 1
ATOM 1889 N N . ASP B 1 68 ? 23.743 -43.864 9.514 1.00 57.21 68 ASP B N 1
ATOM 1890 C CA . ASP B 1 68 ? 23.252 -44.985 10.284 1.00 53.27 68 ASP B CA 1
ATOM 1891 C C . ASP B 1 68 ? 21.726 -45.189 10.196 1.00 51.59 68 ASP B C 1
ATOM 1892 O O . ASP B 1 68 ? 21.206 -46.071 10.878 1.00 48.20 68 ASP B O 1
ATOM 1897 N N . LEU B 1 69 ? 21.043 -44.414 9.330 1.00 45.72 69 LEU B N 1
ATOM 1898 C CA . LEU B 1 69 ? 19.624 -44.646 8.998 1.00 45.12 69 LEU B CA 1
ATOM 1899 C C . LEU B 1 69 ? 19.525 -45.191 7.598 1.00 38.42 69 LEU B C 1
ATOM 1900 O O . LEU B 1 69 ? 20.239 -44.747 6.700 1.00 39.73 69 LEU B O 1
ATOM 1905 N N . ALA B 1 70 ? 18.660 -46.170 7.403 1.00 34.83 70 ALA B N 1
ATOM 1906 C CA . ALA B 1 70 ? 18.345 -46.659 6.067 1.00 35.28 70 ALA B CA 1
ATOM 1907 C C . ALA B 1 70 ? 17.606 -45.536 5.323 1.00 38.30 70 ALA B C 1
ATOM 1908 O O . ALA B 1 70 ? 17.022 -44.631 5.974 1.00 34.51 70 ALA B O 1
ATOM 1910 N N . TRP B 1 71 ? 17.591 -45.616 3.985 1.00 35.17 71 TRP B N 1
ATOM 1911 C CA . TRP B 1 71 ? 17.081 -44.501 3.202 1.00 32.81 71 TRP B CA 1
ATOM 1912 C C . TRP B 1 71 ? 15.651 -44.055 3.515 1.00 31.41 71 TRP B C 1
ATOM 1913 O O . TRP B 1 71 ? 15.344 -42.862 3.525 1.00 32.40 71 TRP B O 1
ATOM 1924 N N . ARG B 1 72 ? 14.774 -44.983 3.819 1.00 30.79 72 ARG B N 1
ATOM 1925 C CA . ARG B 1 72 ? 13.400 -44.604 4.157 1.00 38.09 72 ARG B CA 1
ATOM 1926 C C . ARG B 1 72 ? 13.315 -43.702 5.338 1.00 38.99 72 ARG B C 1
ATOM 1927 O O . ARG B 1 72 ? 12.602 -42.651 5.337 1.00 34.98 72 ARG B O 1
ATOM 1935 N N . GLU B 1 73 ? 14.058 -44.110 6.370 1.00 37.66 73 GLU B N 1
ATOM 1936 C CA . GLU B 1 73 ? 14.120 -43.372 7.589 1.00 37.53 73 GLU B CA 1
ATOM 1937 C C . GLU B 1 73 ? 14.902 -42.087 7.423 1.00 33.44 73 GLU B C 1
ATOM 1938 O O . GLU B 1 73 ? 14.575 -41.097 8.074 1.00 40.41 73 GLU B O 1
ATOM 1944 N N . GLN B 1 74 ? 15.897 -42.053 6.546 1.00 33.18 74 GLN B N 1
ATOM 1945 C CA . GLN B 1 74 ? 16.617 -40.793 6.335 1.00 34.48 74 GLN B CA 1
ATOM 1946 C C . GLN B 1 74 ? 15.644 -39.751 5.717 1.00 36.50 74 GLN B C 1
ATOM 1947 O O . GLN B 1 74 ? 15.704 -38.605 6.084 1.00 35.72 74 GLN B O 1
ATOM 1953 N N . ILE B 1 75 ? 14.808 -40.161 4.760 1.00 32.42 75 ILE B N 1
ATOM 1954 C CA . ILE B 1 75 ? 13.873 -39.217 4.146 1.00 34.26 75 ILE B CA 1
ATOM 1955 C C . ILE B 1 75 ? 12.943 -38.693 5.214 1.00 33.35 75 ILE B C 1
ATOM 1956 O O . ILE B 1 75 ? 12.720 -37.481 5.348 1.00 34.69 75 ILE B O 1
ATOM 1961 N N . HIS B 1 76 ? 12.329 -39.600 5.955 1.00 34.12 76 HIS B N 1
ATOM 1962 C CA . HIS B 1 76 ? 11.415 -39.167 7.056 1.00 34.95 76 HIS B CA 1
ATOM 1963 C C . HIS B 1 76 ? 12.045 -38.186 8.061 1.00 36.22 76 HIS B C 1
ATOM 1964 O O . HIS B 1 76 ? 11.467 -37.144 8.412 1.00 36.22 76 HIS B O 1
ATOM 1971 N N . GLU B 1 77 ? 13.251 -38.485 8.473 1.00 38.08 77 GLU B N 1
ATOM 1972 C CA . GLU B 1 77 ? 13.926 -37.680 9.464 1.00 42.77 77 GLU B CA 1
ATOM 1973 C C . GLU B 1 77 ? 14.357 -36.334 8.902 1.00 37.67 77 GLU B C 1
ATOM 1974 O O . GLU B 1 77 ? 14.267 -35.307 9.563 1.00 39.82 77 GLU B O 1
ATOM 1980 N N . SER B 1 78 ? 14.930 -36.344 7.706 1.00 37.24 78 SER B N 1
ATOM 1981 C CA . SER B 1 78 ? 15.369 -35.095 7.057 1.00 39.21 78 SER B CA 1
ATOM 1982 C C . SER B 1 78 ? 14.189 -34.149 6.911 1.00 35.41 78 SER B C 1
ATOM 1983 O O . SER B 1 78 ? 14.282 -32.961 7.229 1.00 37.20 78 SER B O 1
ATOM 1986 N N . CYS B 1 79 ? 13.064 -34.709 6.470 1.00 32.21 79 CYS B N 1
ATOM 1987 C CA . CYS B 1 79 ? 11.895 -33.923 6.218 1.00 33.16 79 CYS B CA 1
ATOM 1988 C C . CYS B 1 79 ? 11.262 -33.450 7.533 1.00 35.67 79 CYS B C 1
ATOM 1989 O O . CYS B 1 79 ? 10.751 -32.321 7.593 1.00 34.42 79 CYS B O 1
ATOM 1992 N N . ARG B 1 80 ? 11.259 -34.301 8.542 1.00 35.92 80 ARG B N 1
ATOM 1993 C CA . ARG B 1 80 ? 10.736 -33.894 9.909 1.00 39.47 80 ARG B CA 1
ATOM 1994 C C . ARG B 1 80 ? 11.491 -32.668 10.457 1.00 36.01 80 ARG B C 1
ATOM 1995 O O . ARG B 1 80 ? 10.907 -31.616 10.818 1.00 36.96 80 ARG B O 1
ATOM 2003 N N . ALA B 1 81 ? 12.798 -32.748 10.384 1.00 40.20 81 ALA B N 1
ATOM 2004 C CA . ALA B 1 81 ? 13.645 -31.682 10.884 1.00 40.72 81 ALA B CA 1
ATOM 2005 C C . ALA B 1 81 ? 13.522 -30.429 10.034 1.00 42.27 81 ALA B C 1
ATOM 2006 O O . ALA B 1 81 ? 13.535 -29.336 10.588 1.00 37.25 81 ALA B O 1
ATOM 2008 N N . LEU B 1 82 ? 13.313 -30.564 8.707 1.00 34.12 82 LEU B N 1
ATOM 2009 C CA . LEU B 1 82 ? 13.145 -29.417 7.893 1.00 34.34 82 LEU B CA 1
ATOM 2010 C C . LEU B 1 82 ? 11.844 -28.675 8.283 1.00 34.93 82 LEU B C 1
ATOM 2011 O O . LEU B 1 82 ? 11.881 -27.480 8.559 1.00 35.70 82 LEU B O 1
ATOM 2016 N N . ARG B 1 83 ? 10.733 -29.394 8.337 1.00 34.61 83 ARG B N 1
ATOM 2017 C CA . ARG B 1 83 ? 9.454 -28.791 8.580 1.00 37.57 83 ARG B CA 1
ATOM 2018 C C . ARG B 1 83 ? 9.428 -28.132 9.967 1.00 42.13 83 ARG B C 1
ATOM 2019 O O . ARG B 1 83 ? 8.875 -27.051 10.152 1.00 38.19 83 ARG B O 1
ATOM 2027 N N . ASP B 1 84 ? 10.030 -28.794 10.933 1.00 39.04 84 ASP B N 1
ATOM 2028 C CA . ASP B 1 84 ? 10.083 -28.226 12.319 1.00 41.73 84 ASP B CA 1
ATOM 2029 C C . ASP B 1 84 ? 10.855 -26.930 12.321 1.00 38.37 84 ASP B C 1
ATOM 2030 O O . ASP B 1 84 ? 10.380 -25.968 12.867 1.00 43.20 84 ASP B O 1
ATOM 2035 N N . ALA B 1 85 ? 11.977 -26.864 11.617 1.00 37.28 85 ALA B N 1
ATOM 2036 C CA . ALA B 1 85 ? 12.675 -25.617 11.511 1.00 37.31 85 ALA B CA 1
ATOM 2037 C C . ALA B 1 85 ? 11.826 -24.523 10.846 1.00 44.72 85 ALA B C 1
ATOM 2038 O O . ALA B 1 85 ? 11.831 -23.365 11.322 1.00 42.44 85 ALA B O 1
ATOM 2040 N N . LEU B 1 86 ? 11.058 -24.875 9.790 1.00 38.32 86 LEU B N 1
ATOM 2041 C CA . LEU B 1 86 ? 10.325 -23.882 9.078 1.00 37.48 86 LEU B CA 1
ATOM 2042 C C . LEU B 1 86 ? 9.208 -23.339 9.961 1.00 40.85 86 LEU B C 1
ATOM 2043 O O . LEU B 1 86 ? 8.954 -22.131 9.976 1.00 39.13 86 LEU B O 1
ATOM 2048 N N . LEU B 1 87 ? 8.559 -24.227 10.681 1.00 37.87 87 LEU B N 1
ATOM 2049 C CA . LEU B 1 87 ? 7.447 -23.864 11.536 1.00 39.01 87 LEU B CA 1
ATOM 2050 C C . LEU B 1 87 ? 7.916 -23.064 12.792 1.00 42.07 87 LEU B C 1
ATOM 2051 O O . LEU B 1 87 ? 7.079 -22.533 13.534 1.00 45.49 87 LEU B O 1
ATOM 2056 N N . SER B 1 88 ? 9.223 -22.989 13.020 1.00 41.64 88 SER B N 1
ATOM 2057 C CA . SER B 1 88 ? 9.788 -22.316 14.191 1.00 46.03 88 SER B CA 1
ATOM 2058 C C . SER B 1 88 ? 9.885 -20.826 14.006 1.00 47.96 88 SER B C 1
ATOM 2059 O O . SER B 1 88 ? 10.204 -20.167 14.945 1.00 51.50 88 SER B O 1
ATOM 2062 N N . HIS B 1 89 ? 9.694 -20.322 12.788 1.00 41.62 89 HIS B N 1
ATOM 2063 C CA . HIS B 1 89 ? 9.748 -18.878 12.473 1.00 44.07 89 HIS B CA 1
ATOM 2064 C C . HIS B 1 89 ? 8.609 -18.415 11.628 1.00 46.80 89 HIS B C 1
ATOM 2065 O O . HIS B 1 89 ? 8.141 -19.143 10.760 1.00 42.75 89 HIS B O 1
ATOM 2072 N N . THR B 1 90 ? 8.209 -17.171 11.828 1.00 46.48 90 THR B N 1
ATOM 2073 C CA . THR B 1 90 ? 7.093 -16.606 11.117 1.00 43.09 90 THR B CA 1
ATOM 2074 C C . THR B 1 90 ? 7.463 -16.595 9.633 1.00 39.53 90 THR B C 1
ATOM 2075 O O . THR B 1 90 ? 8.562 -16.181 9.282 1.00 40.41 90 THR B O 1
ATOM 2079 N N . ASP B 1 91 ? 6.591 -17.097 8.788 1.00 40.22 91 ASP B N 1
ATOM 2080 C CA . ASP B 1 91 ? 6.821 -17.147 7.290 1.00 38.70 91 ASP B CA 1
ATOM 2081 C C . ASP B 1 91 ? 8.103 -17.918 6.945 1.00 36.83 91 ASP B C 1
ATOM 2082 O O . ASP B 1 91 ? 8.674 -17.710 5.856 1.00 35.83 91 ASP B O 1
ATOM 2087 N N . GLY B 1 92 ? 8.504 -18.856 7.824 1.00 37.62 92 GLY B N 1
ATOM 2088 C CA . GLY B 1 92 ? 9.750 -19.641 7.618 1.00 39.02 92 GLY B CA 1
ATOM 2089 C C . GLY B 1 92 ? 9.680 -20.425 6.302 1.00 38.72 92 GLY B C 1
ATOM 2090 O O . GLY B 1 92 ? 10.647 -20.448 5.527 1.00 39.72 92 GLY B O 1
ATOM 2091 N N . ALA B 1 93 ? 8.544 -21.062 6.018 1.00 37.22 93 ALA B N 1
ATOM 2092 C CA . ALA B 1 93 ? 8.481 -21.883 4.804 1.00 33.44 93 ALA B CA 1
ATOM 2093 C C . ALA B 1 93 ? 8.556 -21.065 3.546 1.00 32.16 93 ALA B C 1
ATOM 2094 O O . ALA B 1 93 ? 9.238 -21.442 2.580 1.00 33.57 93 ALA B O 1
ATOM 2096 N N . GLU B 1 94 ? 7.866 -19.922 3.565 1.00 35.49 94 GLU B N 1
ATOM 2097 C CA . GLU B 1 94 ? 7.924 -18.980 2.467 1.00 37.21 94 GLU B CA 1
ATOM 2098 C C . GLU B 1 94 ? 9.279 -18.428 2.295 1.00 33.87 94 GLU B C 1
ATOM 2099 O O . GLU B 1 94 ? 9.768 -18.321 1.170 1.00 32.52 94 GLU B O 1
ATOM 2105 N N . LEU B 1 95 ? 9.967 -18.147 3.373 1.00 35.13 95 LEU B N 1
ATOM 2106 C CA . LEU B 1 95 ? 11.348 -17.598 3.224 1.00 34.29 95 LEU B CA 1
ATOM 2107 C C . LEU B 1 95 ? 12.265 -18.628 2.639 1.00 34.95 95 LEU B C 1
ATOM 2108 O O . LEU B 1 95 ? 13.028 -18.305 1.710 1.00 34.80 95 LEU B O 1
ATOM 2113 N N . VAL B 1 96 ? 12.170 -19.886 3.117 1.00 34.71 96 VAL B N 1
ATOM 2114 C CA . VAL B 1 96 ? 13.052 -20.942 2.577 1.00 34.77 96 VAL B CA 1
ATOM 2115 C C . VAL B 1 96 ? 12.723 -21.263 1.106 1.00 36.54 96 VAL B C 1
ATOM 2116 O O . VAL B 1 96 ? 13.650 -21.435 0.284 1.00 33.19 96 VAL B O 1
ATOM 2120 N N . SER B 1 97 ? 11.434 -21.260 0.754 1.00 34.06 97 SER B N 1
ATOM 2121 C CA . SER B 1 97 ? 11.050 -21.454 -0.683 1.00 37.45 97 SER B CA 1
ATOM 2122 C C . SER B 1 97 ? 11.676 -20.469 -1.628 1.00 35.30 97 SER B C 1
ATOM 2123 O O . SER B 1 97 ? 12.283 -20.849 -2.645 1.00 36.44 97 SER B O 1
ATOM 2126 N N . ALA B 1 98 ? 11.538 -19.184 -1.283 1.00 33.98 98 ALA B N 1
ATOM 2127 C CA . ALA B 1 98 ? 12.195 -18.128 -2.039 1.00 33.79 98 ALA B CA 1
ATOM 2128 C C . ALA B 1 98 ? 13.713 -18.281 -2.133 1.00 32.62 98 ALA B C 1
ATOM 2129 O O . ALA B 1 98 ? 14.282 -18.129 -3.216 1.00 34.29 98 ALA B O 1
ATOM 2131 N N . SER B 1 99 ? 14.370 -18.604 -1.016 1.00 33.27 99 SER B N 1
ATOM 2132 C CA . SER B 1 99 ? 15.820 -18.837 -1.051 1.00 38.90 99 SER B CA 1
ATOM 2133 C C . SER B 1 99 ? 16.279 -20.102 -1.803 1.00 40.44 99 SER B C 1
ATOM 2134 O O . SER B 1 99 ? 17.352 -20.129 -2.371 1.00 39.83 99 SER B O 1
ATOM 2137 N N . PHE B 1 100 ? 15.466 -21.142 -1.792 1.00 34.22 100 PHE B N 1
ATOM 2138 C CA . PHE B 1 100 ? 15.723 -22.261 -2.652 1.00 34.56 100 PHE B CA 1
ATOM 2139 C C . PHE B 1 100 ? 15.612 -21.851 -4.108 1.00 34.29 100 PHE B C 1
ATOM 2140 O O . PHE B 1 100 ? 16.446 -22.238 -4.945 1.00 35.28 100 PHE B O 1
ATOM 2148 N N . ALA B 1 101 ? 14.552 -21.116 -4.437 1.00 35.14 101 ALA B N 1
ATOM 2149 C CA . ALA B 1 101 ? 14.311 -20.721 -5.867 1.00 33.49 101 ALA B CA 1
ATOM 2150 C C . ALA B 1 101 ? 15.440 -19.755 -6.346 1.00 35.87 101 ALA B C 1
ATOM 2151 O O . ALA B 1 101 ? 15.776 -19.714 -7.501 1.00 36.56 101 ALA B O 1
ATOM 2153 N N . SER B 1 102 ? 15.929 -18.925 -5.450 1.00 37.68 102 SER B N 1
ATOM 2154 C CA . SER B 1 102 ? 16.984 -17.958 -5.826 1.00 40.22 102 SER B CA 1
ATOM 2155 C C . SER B 1 102 ? 18.373 -18.558 -5.819 1.00 42.62 102 SER B C 1
ATOM 2156 O O . SER B 1 102 ? 19.253 -17.897 -6.253 1.00 41.75 102 SER B O 1
ATOM 2159 N N . GLY B 1 103 ? 18.581 -19.776 -5.324 1.00 40.11 103 GLY B N 1
ATOM 2160 C CA . GLY B 1 103 ? 19.933 -20.367 -5.281 1.00 41.03 103 GLY B CA 1
ATOM 2161 C C . GLY B 1 103 ? 20.782 -19.762 -4.152 1.00 47.79 103 GLY B C 1
ATOM 2162 O O . GLY B 1 103 ? 21.983 -19.930 -4.146 1.00 49.09 103 GLY B O 1
ATOM 2163 N N . GLN B 1 104 ? 20.164 -19.150 -3.153 1.00 41.98 104 GLN B N 1
ATOM 2164 C CA . GLN B 1 104 ? 20.887 -18.358 -2.165 1.00 51.55 104 GLN B CA 1
ATOM 2165 C C . GLN B 1 104 ? 20.999 -19.018 -0.783 1.00 52.48 104 GLN B C 1
ATOM 2166 O O . GLN B 1 104 ? 21.638 -18.464 0.103 1.00 48.27 104 GLN B O 1
ATOM 2172 N N . SER B 1 105 ? 20.416 -20.213 -0.592 1.00 45.10 105 SER B N 1
ATOM 2173 C CA . SER B 1 105 ? 20.562 -20.963 0.658 1.00 44.58 105 SER B CA 1
ATOM 2174 C C . SER B 1 105 ? 21.494 -22.178 0.454 1.00 48.13 105 SER B C 1
ATOM 2175 O O . SER B 1 105 ? 21.190 -23.130 -0.250 1.00 47.06 105 SER B O 1
ATOM 2178 N N . VAL B 1 106 ? 22.598 -22.158 1.157 1.00 42.72 106 VAL B N 1
ATOM 2179 C CA . VAL B 1 106 ? 23.511 -23.284 1.207 1.00 37.90 106 VAL B CA 1
ATOM 2180 C C . VAL B 1 106 ? 22.918 -24.485 1.884 1.00 41.53 106 VAL B C 1
ATOM 2181 O O . VAL B 1 106 ? 23.092 -25.599 1.458 1.00 44.05 106 VAL B O 1
ATOM 2185 N N . VAL B 1 107 ? 22.245 -24.279 3.001 1.00 40.50 107 VAL B N 1
ATOM 2186 C CA . VAL B 1 107 ? 21.740 -25.355 3.770 1.00 39.10 107 VAL B CA 1
ATOM 2187 C C . VAL B 1 107 ? 20.634 -26.159 3.037 1.00 45.21 107 VAL B C 1
ATOM 2188 O O . VAL B 1 107 ? 20.630 -27.403 3.057 1.00 40.42 107 VAL B O 1
ATOM 2192 N N . ILE B 1 108 ? 19.725 -25.477 2.354 1.00 42.27 108 ILE B N 1
ATOM 2193 C CA . ILE B 1 108 ? 18.696 -26.209 1.609 1.00 40.62 108 ILE B CA 1
ATOM 2194 C C . ILE B 1 108 ? 19.347 -27.060 0.510 1.00 38.79 108 ILE B C 1
ATOM 2195 O O . ILE B 1 108 ? 18.955 -28.172 0.282 1.00 37.19 108 ILE B O 1
ATOM 2200 N N . THR B 1 109 ? 20.388 -26.581 -0.146 1.00 40.44 109 THR B N 1
ATOM 2201 C CA . THR B 1 109 ? 21.100 -27.382 -1.107 1.00 42.55 109 THR B CA 1
ATOM 2202 C C . THR B 1 109 ? 21.716 -28.652 -0.484 1.00 47.01 109 THR B C 1
ATOM 2203 O O . THR B 1 109 ? 21.702 -29.682 -1.100 1.00 40.82 109 THR B O 1
ATOM 2207 N N . GLU B 1 110 ? 22.268 -28.552 0.729 1.00 38.48 110 GLU B N 1
ATOM 2208 C CA . GLU B 1 110 ? 22.781 -29.738 1.441 1.00 42.29 110 GLU B CA 1
ATOM 2209 C C . GLU B 1 110 ? 21.686 -30.734 1.748 1.00 33.87 110 GLU B C 1
ATOM 2210 O O . GLU B 1 110 ? 21.884 -31.947 1.693 1.00 32.44 110 GLU B O 1
ATOM 2216 N N . ILE B 1 111 ? 20.539 -30.229 2.163 1.00 36.65 111 ILE B N 1
ATOM 2217 C CA . ILE B 1 111 ? 19.393 -31.104 2.464 1.00 37.87 111 ILE B CA 1
ATOM 2218 C C . ILE B 1 111 ? 18.968 -31.824 1.154 1.00 35.96 111 ILE B C 1
ATOM 2219 O O . ILE B 1 111 ? 18.734 -33.037 1.148 1.00 37.05 111 ILE B O 1
ATOM 2224 N N . VAL B 1 112 ? 18.991 -31.098 0.039 1.00 37.38 112 VAL B N 1
ATOM 2225 C CA . VAL B 1 112 ? 18.737 -31.721 -1.293 1.00 36.67 112 VAL B CA 1
ATOM 2226 C C . VAL B 1 112 ? 19.666 -32.862 -1.595 1.00 40.63 112 VAL B C 1
ATOM 2227 O O . VAL B 1 112 ? 19.217 -33.898 -2.037 1.00 37.55 112 VAL B O 1
ATOM 2231 N N . GLU B 1 113 ? 20.967 -32.674 -1.327 1.00 41.60 113 GLU B N 1
ATOM 2232 C CA . GLU B 1 113 ? 21.960 -33.691 -1.599 1.00 42.21 113 GLU B CA 1
ATOM 2233 C C . GLU B 1 113 ? 21.776 -34.891 -0.733 1.00 36.03 113 GLU B C 1
ATOM 2234 O O . GLU B 1 113 ? 21.916 -36.011 -1.192 1.00 41.06 113 GLU B O 1
ATOM 2240 N N . GLN B 1 114 ? 21.420 -34.686 0.517 1.00 36.70 114 GLN B N 1
ATOM 2241 C CA . GLN B 1 114 ? 21.121 -35.795 1.423 1.00 36.99 114 GLN B CA 1
ATOM 2242 C C . GLN B 1 114 ? 19.881 -36.591 0.934 1.00 36.53 114 GLN B C 1
ATOM 2243 O O . GLN B 1 114 ? 19.823 -37.817 1.010 1.00 35.65 114 GLN B O 1
ATOM 2249 N N . LEU B 1 115 ? 18.849 -35.868 0.509 1.00 34.72 115 LEU B N 1
ATOM 2250 C CA . LEU B 1 115 ? 17.661 -36.523 -0.009 1.00 35.82 115 LEU B CA 1
ATOM 2251 C C . LEU B 1 115 ? 18.016 -37.286 -1.273 1.00 32.18 115 LEU B C 1
ATOM 2252 O O . LEU B 1 115 ? 17.495 -38.371 -1.517 1.00 29.50 115 LEU B O 1
ATOM 2257 N N . GLY B 1 116 ? 18.912 -36.716 -2.051 1.00 34.83 116 GLY B N 1
ATOM 2258 C CA . GLY B 1 116 ? 19.403 -37.400 -3.242 1.00 39.48 116 GLY B CA 1
ATOM 2259 C C . GLY B 1 116 ? 20.154 -38.689 -2.948 1.00 40.77 116 GLY B C 1
ATOM 2260 O O . GLY B 1 116 ? 19.987 -39.664 -3.665 1.00 36.04 116 GLY B O 1
ATOM 2261 N N . ARG B 1 117 ? 20.921 -38.731 -1.844 1.00 37.84 117 ARG B N 1
ATOM 2262 C CA . ARG B 1 117 ? 21.629 -39.975 -1.458 1.00 35.27 117 ARG B CA 1
ATOM 2263 C C . ARG B 1 117 ? 20.608 -40.999 -1.077 1.00 34.66 117 ARG B C 1
ATOM 2264 O O . ARG B 1 117 ? 20.720 -42.144 -1.436 1.00 34.25 117 ARG B O 1
ATOM 2272 N N . ALA B 1 118 ? 19.520 -40.595 -0.470 1.00 29.67 118 ALA B N 1
ATOM 2273 C CA . ALA B 1 118 ? 18.511 -41.558 -0.127 1.00 31.98 118 ALA B CA 1
ATOM 2274 C C . ALA B 1 118 ? 17.785 -42.130 -1.391 1.00 31.95 118 ALA B C 1
ATOM 2275 O O . ALA B 1 118 ? 17.564 -43.394 -1.543 1.00 32.28 118 ALA B O 1
ATOM 2277 N N . ALA B 1 119 ? 17.428 -41.219 -2.292 1.00 37.39 119 ALA B N 1
ATOM 2278 C CA . ALA B 1 119 ? 16.858 -41.624 -3.621 1.00 32.31 119 ALA B CA 1
ATOM 2279 C C . ALA B 1 119 ? 17.747 -42.616 -4.353 1.00 30.96 119 ALA B C 1
ATOM 2280 O O . ALA B 1 119 ? 17.258 -43.605 -4.901 1.00 32.39 119 ALA B O 1
ATOM 2282 N N . ARG B 1 120 ? 19.040 -42.364 -4.343 1.00 33.17 120 ARG B N 1
ATOM 2283 C CA . ARG B 1 120 ? 20.025 -43.250 -4.982 1.00 38.71 120 ARG B CA 1
ATOM 2284 C C . ARG B 1 120 ? 20.007 -44.625 -4.384 1.00 37.27 120 ARG B C 1
ATOM 2285 O O . ARG B 1 120 ? 19.909 -45.617 -5.116 1.00 33.50 120 ARG B O 1
ATOM 2293 N N . ALA B 1 121 ? 19.982 -44.695 -3.059 1.00 36.53 121 ALA B N 1
ATOM 2294 C CA . ALA B 1 121 ? 19.895 -45.970 -2.355 1.00 35.85 121 ALA B CA 1
ATOM 2295 C C . ALA B 1 121 ? 18.601 -46.720 -2.663 1.00 39.54 121 ALA B C 1
ATOM 2296 O O . ALA B 1 121 ? 18.578 -47.957 -2.677 1.00 34.89 121 ALA B O 1
ATOM 2298 N N . ALA B 1 122 ? 17.507 -46.003 -2.901 1.00 34.43 122 ALA B N 1
ATOM 2299 C CA . ALA B 1 122 ? 16.258 -46.654 -3.231 1.00 32.12 122 ALA B CA 1
ATOM 2300 C C . ALA B 1 122 ? 16.292 -47.208 -4.658 1.00 31.23 122 ALA B C 1
ATOM 2301 O O . ALA B 1 122 ? 15.524 -48.062 -4.996 1.00 36.51 122 ALA B O 1
ATOM 2303 N N . GLY B 1 123 ? 17.166 -46.733 -5.494 1.00 31.52 123 GLY B N 1
ATOM 2304 C CA . GLY B 1 123 ? 17.212 -47.264 -6.856 1.00 33.15 123 GLY B CA 1
ATOM 2305 C C . GLY B 1 123 ? 17.068 -46.271 -7.981 1.00 34.13 123 GLY B C 1
ATOM 2306 O O . GLY B 1 123 ? 17.144 -46.642 -9.175 1.00 36.17 123 GLY B O 1
ATOM 2307 N N . VAL B 1 124 ? 16.893 -44.985 -7.653 1.00 38.64 124 VAL B N 1
ATOM 2308 C CA . VAL B 1 124 ? 16.716 -43.972 -8.667 1.00 36.32 124 VAL B CA 1
ATOM 2309 C C . VAL B 1 124 ? 17.986 -43.870 -9.434 1.00 42.48 124 VAL B C 1
ATOM 2310 O O . VAL B 1 124 ? 19.058 -43.790 -8.816 1.00 39.95 124 VAL B O 1
ATOM 2314 N N . SER B 1 125 ? 17.900 -43.814 -10.774 1.00 41.35 125 SER B N 1
ATOM 2315 C CA . SER B 1 125 ? 19.109 -43.617 -11.625 1.00 44.08 125 SER B CA 1
ATOM 2316 C C . SER B 1 125 ? 19.799 -42.352 -11.329 1.00 50.27 125 SER B C 1
ATOM 2317 O O . SER B 1 125 ? 19.152 -41.356 -10.942 1.00 43.12 125 SER B O 1
ATOM 2320 N N . ASP B 1 126 ? 21.108 -42.330 -11.600 1.00 44.00 126 ASP B N 1
ATOM 2321 C CA . ASP B 1 126 ? 21.899 -41.173 -11.234 1.00 46.63 126 ASP B CA 1
ATOM 2322 C C . ASP B 1 126 ? 21.402 -39.938 -11.910 1.00 48.48 126 ASP B C 1
ATOM 2323 O O . ASP B 1 126 ? 21.482 -38.888 -11.307 1.00 44.11 126 ASP B O 1
ATOM 2328 N N . ALA B 1 127 ? 20.935 -40.053 -13.164 1.00 47.69 127 ALA B N 1
ATOM 2329 C CA . ALA B 1 127 ? 20.485 -38.898 -13.902 1.00 48.59 127 ALA B CA 1
ATOM 2330 C C . ALA B 1 127 ? 19.204 -38.263 -13.267 1.00 46.32 127 ALA B C 1
ATOM 2331 O O . ALA B 1 127 ? 18.974 -37.100 -13.476 1.00 41.99 127 ALA B O 1
ATOM 2333 N N . ASP B 1 128 ? 18.409 -39.057 -12.535 1.00 42.22 128 ASP B N 1
ATOM 2334 C CA . ASP B 1 128 ? 17.145 -38.647 -11.931 1.00 39.54 128 ASP B CA 1
ATOM 2335 C C . ASP B 1 128 ? 17.229 -38.343 -10.444 1.00 41.72 128 ASP B C 1
ATOM 2336 O O . ASP B 1 128 ? 16.255 -37.854 -9.874 1.00 36.29 128 ASP B O 1
ATOM 2341 N N . VAL B 1 129 ? 18.357 -38.624 -9.799 1.00 39.03 129 VAL B N 1
ATOM 2342 C CA . VAL B 1 129 ? 18.460 -38.385 -8.344 1.00 34.09 129 VAL B CA 1
ATOM 2343 C C . VAL B 1 129 ? 18.075 -36.989 -7.903 1.00 34.96 129 VAL B C 1
ATOM 2344 O O . VAL B 1 129 ? 17.356 -36.813 -6.909 1.00 33.45 129 VAL B O 1
ATOM 2348 N N . ASP B 1 130 ? 18.603 -35.979 -8.578 1.00 33.43 130 ASP B N 1
ATOM 2349 C CA . ASP B 1 130 ? 18.277 -34.598 -8.303 1.00 37.77 130 ASP B CA 1
ATOM 2350 C C . ASP B 1 130 ? 16.815 -34.262 -8.430 1.00 38.23 130 ASP B C 1
ATOM 2351 O O . ASP B 1 130 ? 16.258 -33.589 -7.552 1.00 34.54 130 ASP B O 1
ATOM 2356 N N . ALA B 1 131 ? 16.202 -34.728 -9.515 1.00 34.93 131 ALA B N 1
ATOM 2357 C CA . ALA B 1 131 ? 14.805 -34.558 -9.710 1.00 33.82 131 ALA B CA 1
ATOM 2358 C C . ALA B 1 131 ? 13.997 -35.196 -8.560 1.00 30.98 131 ALA B C 1
ATOM 2359 O O . ALA B 1 131 ? 12.998 -34.614 -8.068 1.00 29.18 131 ALA B O 1
ATOM 2361 N N . ALA B 1 132 ? 14.429 -36.372 -8.124 1.00 31.62 132 ALA B N 1
ATOM 2362 C CA . ALA B 1 132 ? 13.763 -37.094 -7.053 1.00 31.80 132 ALA B CA 1
ATOM 2363 C C . ALA B 1 132 ? 13.832 -36.286 -5.712 1.00 29.26 132 ALA B C 1
ATOM 2364 O O . ALA B 1 132 ? 12.825 -36.126 -5.005 1.00 30.87 132 ALA B O 1
ATOM 2366 N N . ALA B 1 133 ? 15.014 -35.769 -5.417 1.00 31.41 133 ALA B N 1
ATOM 2367 C CA . ALA B 1 133 ? 15.261 -35.029 -4.190 1.00 31.88 133 ALA B CA 1
ATOM 2368 C C . ALA B 1 133 ? 14.411 -33.757 -4.235 1.00 33.28 133 ALA B C 1
ATOM 2369 O O . ALA B 1 133 ? 13.806 -33.338 -3.237 1.00 29.08 133 ALA B O 1
ATOM 2371 N N . ARG B 1 134 ? 14.416 -33.093 -5.377 1.00 29.76 134 ARG B N 1
ATOM 2372 C CA . ARG B 1 134 ? 13.678 -31.863 -5.468 1.00 30.74 134 ARG B CA 1
ATOM 2373 C C . ARG B 1 134 ? 12.168 -32.105 -5.303 1.00 31.04 134 ARG B C 1
ATOM 2374 O O . ARG B 1 134 ? 11.473 -31.252 -4.754 1.00 30.08 134 ARG B O 1
ATOM 2382 N N . THR B 1 135 ? 11.677 -33.213 -5.836 1.00 30.75 135 THR B N 1
ATOM 2383 C CA . THR B 1 135 ? 10.247 -33.570 -5.782 1.00 34.28 135 THR B CA 1
ATOM 2384 C C . THR B 1 135 ? 9.855 -33.595 -4.286 1.00 32.75 135 THR B C 1
ATOM 2385 O O . THR B 1 135 ? 8.823 -33.076 -3.865 1.00 30.75 135 THR B O 1
ATOM 2389 N N . VAL B 1 136 ? 10.688 -34.217 -3.491 1.00 29.11 136 VAL B N 1
ATOM 2390 C CA . VAL B 1 136 ? 10.385 -34.296 -2.024 1.00 30.39 136 VAL B CA 1
ATOM 2391 C C . VAL B 1 136 ? 10.353 -32.885 -1.427 1.00 28.13 136 VAL B C 1
ATOM 2392 O O . VAL B 1 136 ? 9.468 -32.556 -0.654 1.00 31.58 136 VAL B O 1
ATOM 2396 N N . ILE B 1 137 ? 11.355 -32.076 -1.738 1.00 27.29 137 ILE B N 1
ATOM 2397 C CA . ILE B 1 137 ? 11.432 -30.724 -1.275 1.00 31.25 137 ILE B CA 1
ATOM 2398 C C . ILE B 1 137 ? 10.217 -29.869 -1.673 1.00 32.95 137 ILE B C 1
ATOM 2399 O O . ILE B 1 137 ? 9.684 -29.116 -0.857 1.00 29.43 137 ILE B O 1
ATOM 2404 N N . TYR B 1 138 ? 9.768 -29.987 -2.924 1.00 29.78 138 TYR B N 1
ATOM 2405 C CA . TYR B 1 138 ? 8.604 -29.260 -3.341 1.00 28.38 138 TYR B CA 1
ATOM 2406 C C . TYR B 1 138 ? 7.391 -29.600 -2.524 1.00 27.94 138 TYR B C 1
ATOM 2407 O O . TYR B 1 138 ? 6.602 -28.714 -2.188 1.00 29.57 138 TYR B O 1
ATOM 2416 N N . TYR B 1 139 ? 7.216 -30.866 -2.245 1.00 25.86 139 TYR B N 1
ATOM 2417 C CA . TYR B 1 139 ? 6.112 -31.331 -1.425 1.00 28.43 139 TYR B CA 1
ATOM 2418 C C . TYR B 1 139 ? 6.237 -30.729 0.003 1.00 29.09 139 TYR B C 1
ATOM 2419 O O . TYR B 1 139 ? 5.255 -30.188 0.563 1.00 28.88 139 TYR B O 1
ATOM 2428 N N . VAL B 1 140 ? 7.435 -30.851 0.583 1.00 28.62 140 VAL B N 1
ATOM 2429 C CA . VAL B 1 140 ? 7.614 -30.292 1.919 1.00 30.54 140 VAL B CA 1
ATOM 2430 C C . VAL B 1 140 ? 7.290 -28.768 1.971 1.00 32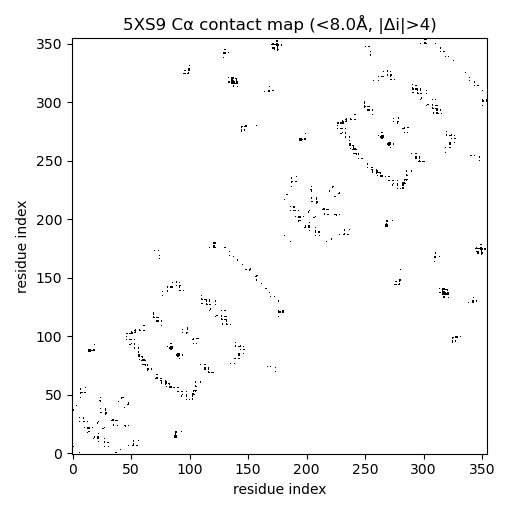.99 140 VAL B C 1
ATOM 2431 O O . VAL B 1 140 ? 6.600 -28.300 2.924 1.00 29.74 140 VAL B O 1
ATOM 2435 N N . LEU B 1 141 ? 7.790 -28.017 0.999 1.00 29.68 141 LEU B N 1
ATOM 2436 C CA . LEU B 1 141 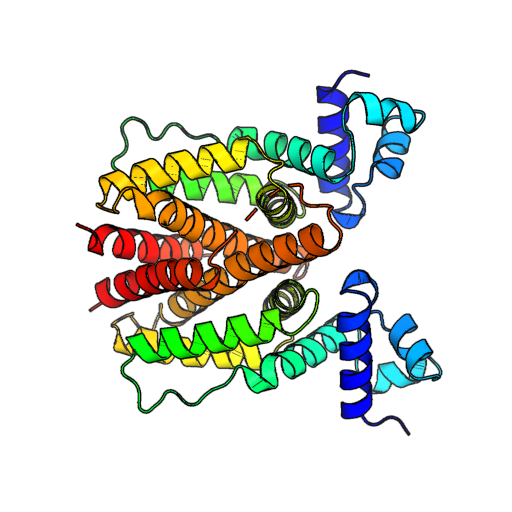? 7.602 -26.589 0.983 1.00 31.56 141 LEU B CA 1
ATOM 2437 C C . LEU B 1 141 ? 6.190 -26.211 0.714 1.00 34.78 141 LEU B C 1
ATOM 2438 O O . LEU B 1 141 ? 5.648 -25.317 1.386 1.00 34.09 141 LEU B O 1
ATOM 2443 N N . GLY B 1 142 ? 5.557 -26.904 -0.226 1.00 33.20 142 GLY B N 1
ATOM 2444 C CA . GLY B 1 142 ? 4.164 -26.668 -0.502 1.00 35.03 142 GLY B CA 1
ATOM 2445 C C . GLY B 1 142 ? 3.271 -26.950 0.690 1.00 32.26 142 GLY B C 1
ATOM 2446 O O . GLY B 1 142 ? 2.305 -26.198 0.987 1.00 32.09 142 GLY B O 1
ATOM 2447 N N . PHE B 1 143 ? 3.499 -28.091 1.279 1.00 29.75 143 PHE B N 1
ATOM 2448 C CA . PHE B 1 143 ? 2.766 -28.472 2.472 1.00 33.35 143 PHE B CA 1
ATOM 2449 C C . PHE B 1 143 ? 2.888 -27.425 3.548 1.00 32.76 143 PHE B C 1
ATOM 2450 O O . PHE B 1 143 ? 1.879 -27.016 4.152 1.00 35.55 143 PHE B O 1
ATOM 2458 N N . THR B 1 144 ? 4.119 -27.000 3.795 1.00 33.20 144 THR B N 1
ATOM 2459 C CA . THR B 1 144 ? 4.429 -26.210 4.969 1.00 33.66 144 THR B CA 1
ATOM 2460 C C . THR B 1 144 ? 4.026 -24.738 4.767 1.00 35.49 144 THR B C 1
ATOM 2461 O O . THR B 1 144 ? 3.534 -24.095 5.716 1.00 32.43 144 THR B O 1
ATOM 2465 N N . VAL B 1 145 ? 4.155 -24.230 3.545 1.00 30.64 145 VAL B N 1
ATOM 2466 C CA . VAL B 1 145 ? 3.671 -22.875 3.192 1.00 30.92 145 VAL B CA 1
ATOM 2467 C C . VAL B 1 145 ? 2.192 -22.834 3.459 1.00 33.79 145 VAL B C 1
ATOM 2468 O O . VAL B 1 145 ? 1.689 -21.882 4.094 1.00 34.30 145 VAL B O 1
ATOM 2472 N N . ASP B 1 146 ? 1.481 -23.859 3.005 1.00 33.94 146 ASP B N 1
ATOM 2473 C CA . ASP B 1 146 ? 0.059 -23.906 3.171 1.00 34.47 146 ASP B CA 1
ATOM 2474 C C . ASP B 1 146 ? -0.306 -23.944 4.688 1.00 38.64 146 ASP B C 1
ATOM 2475 O O . ASP B 1 146 ? -1.193 -23.237 5.191 1.00 32.82 146 ASP B O 1
ATOM 2480 N N . GLU B 1 147 ? 0.315 -24.869 5.375 1.00 35.09 147 GLU B N 1
ATOM 2481 C CA . GLU B 1 147 ? 0.111 -25.034 6.809 1.00 35.94 147 GLU B CA 1
ATOM 2482 C C . GLU B 1 147 ? 0.368 -23.760 7.596 1.00 41.17 147 GLU B C 1
ATOM 2483 O O . GLU B 1 147 ? -0.491 -23.319 8.333 1.00 45.61 147 GLU B O 1
ATOM 2489 N N . GLN B 1 148 ? 1.526 -23.140 7.438 1.00 37.44 148 GLN B N 1
ATOM 2490 C CA . GLN B 1 148 ? 1.821 -21.866 8.078 1.00 43.21 148 GLN B CA 1
ATOM 2491 C C . GLN B 1 148 ? 0.889 -20.714 7.819 1.00 46.97 148 GLN B C 1
ATOM 2492 O O . GLN B 1 148 ? 0.541 -19.976 8.730 1.00 46.72 148 GLN B O 1
ATOM 2498 N N . SER B 1 149 ? 0.521 -20.578 6.575 1.00 37.82 149 SER B N 1
ATOM 2499 C CA . SER B 1 149 ? -0.352 -19.603 6.171 1.00 47.09 149 SER B CA 1
ATOM 2500 C C . SER B 1 149 ? -1.753 -19.801 6.874 1.00 54.10 149 SER B C 1
ATOM 2501 O O . SER B 1 149 ? -2.320 -18.845 7.341 1.00 52.45 149 SER B O 1
ATOM 2504 N N . ARG B 1 150 ? -2.256 -21.029 6.965 1.00 46.43 150 ARG B N 1
ATOM 2505 C CA . ARG B 1 150 ? -3.471 -21.322 7.692 1.00 51.97 150 ARG B CA 1
ATOM 2506 C C . ARG B 1 150 ? -3.324 -21.038 9.232 1.00 55.65 150 ARG B C 1
ATOM 2507 O O . ARG B 1 150 ? -4.215 -20.465 9.798 1.00 54.65 150 ARG B O 1
ATOM 2515 N N . LEU B 1 151 ? -2.223 -21.453 9.876 1.00 57.21 151 LEU B N 1
ATOM 2516 C CA . LEU B 1 151 ? -1.955 -21.218 11.338 1.00 58.41 151 LEU B CA 1
ATOM 2517 C C . LEU B 1 151 ? -1.900 -19.707 11.639 1.00 63.40 151 LEU B C 1
ATOM 2518 O O . LEU B 1 151 ? -2.535 -19.205 12.576 1.00 71.76 151 LEU B O 1
ATOM 2523 N N . GLN B 1 152 ? -1.123 -19.002 10.838 1.00 54.54 152 GLN B N 1
ATOM 2524 C CA . GLN B 1 152 ? -1.049 -17.532 10.911 1.00 71.59 152 GLN B CA 1
ATOM 2525 C C . GLN B 1 152 ? -2.372 -16.817 10.694 1.00 70.75 152 GLN B C 1
ATOM 2526 O O . GLN B 1 152 ? -2.641 -15.879 11.438 1.00 79.99 152 GLN B O 1
ATOM 2532 N N . TRP B 1 153 ? -3.202 -17.269 9.749 1.00 76.85 153 TRP B N 1
ATOM 2533 C CA . TRP B 1 153 ? -4.527 -16.640 9.487 1.00 92.64 153 TRP B CA 1
ATOM 2534 C C . TRP B 1 153 ? -5.666 -17.064 10.417 1.00 104.63 153 TRP B C 1
ATOM 2535 O O . TRP B 1 153 ? -6.424 -16.210 10.889 1.00 128.16 153 TRP B O 1
ATOM 2546 N N . ASP B 1 154 ? -5.793 -18.357 10.700 1.00 113.67 154 ASP B N 1
ATOM 2547 C CA . ASP B 1 154 ? -6.934 -18.869 11.491 1.00 110.82 154 ASP B CA 1
ATOM 2548 C C . ASP B 1 154 ? -6.592 -18.868 12.984 1.00 106.29 154 ASP B C 1
ATOM 2549 O O . ASP B 1 154 ? -6.657 -19.892 13.673 1.00 99.98 154 ASP B O 1
ATOM 2554 N N . ALA B 1 155 ? -6.267 -17.647 13.423 1.00 100.64 155 ALA B N 1
ATOM 2555 C CA . ALA B 1 155 ? -5.818 -17.260 14.754 1.00 97.21 155 ALA B CA 1
ATOM 2556 C C . ALA B 1 155 ? -6.303 -15.808 14.978 1.00 95.88 155 ALA B C 1
ATOM 2557 O O . ALA B 1 155 ? -7.086 -15.262 14.169 1.00 92.00 155 ALA B O 1
ATOM 2559 N N . ASP B 1 169 ? -2.286 -33.667 14.062 1.00 81.95 169 ASP B N 1
ATOM 2560 C CA . ASP B 1 169 ? -2.817 -34.285 12.841 1.00 75.91 169 ASP B CA 1
ATOM 2561 C C . ASP B 1 169 ? -2.191 -33.634 11.571 1.00 66.49 169 ASP B C 1
ATOM 2562 O O . ASP B 1 169 ? -2.178 -34.290 10.543 1.00 54.84 169 ASP B O 1
ATOM 2567 N N . GLY B 1 170 ? -1.703 -32.380 11.673 1.00 58.14 170 GLY B N 1
ATOM 2568 C CA . GLY B 1 170 ? -0.776 -31.749 10.711 1.00 51.49 170 GLY B CA 1
ATOM 2569 C C . GLY B 1 170 ? 0.391 -32.687 10.437 1.00 52.01 170 GLY B C 1
ATOM 2570 O O . GLY B 1 170 ? 0.698 -33.034 9.284 1.00 46.25 170 GLY B O 1
ATOM 2571 N N . THR B 1 171 ? 1.012 -33.156 11.510 1.00 46.03 171 THR B N 1
ATOM 2572 C CA . THR B 1 171 ? 2.161 -34.043 11.409 1.00 47.18 171 THR B CA 1
ATOM 2573 C C . THR B 1 171 ? 1.805 -35.366 10.789 1.00 46.76 171 THR B C 1
ATOM 2574 O O . THR B 1 171 ? 2.546 -35.928 10.005 1.00 48.31 171 THR B O 1
ATOM 2578 N N . ARG B 1 172 ? 0.630 -35.851 11.102 1.00 44.67 172 ARG B N 1
ATOM 2579 C CA . ARG B 1 172 ? 0.198 -37.089 10.524 1.00 50.26 172 ARG B CA 1
ATOM 2580 C C . ARG B 1 172 ? -0.074 -37.008 8.976 1.00 40.17 172 ARG B C 1
ATOM 2581 O O . ARG B 1 172 ? 0.239 -37.942 8.255 1.00 42.15 172 ARG B O 1
ATOM 2589 N N . GLN B 1 173 ? -0.699 -35.940 8.561 1.00 40.12 173 GLN B N 1
ATOM 2590 C CA . GLN B 1 173 ? -0.927 -35.591 7.138 1.00 45.88 173 GLN B CA 1
ATOM 2591 C C . GLN B 1 173 ? 0.437 -35.424 6.418 1.00 35.54 173 GLN B C 1
ATOM 2592 O O . GLN B 1 173 ? 0.622 -35.938 5.348 1.00 37.50 173 GLN B O 1
ATOM 2598 N N . PHE B 1 174 ? 1.376 -34.762 7.091 1.00 36.03 174 PHE B N 1
ATOM 2599 C CA . PHE B 1 174 ? 2.671 -34.491 6.535 1.00 40.05 174 PHE B CA 1
ATOM 2600 C C . PHE B 1 174 ? 3.357 -35.826 6.296 1.00 41.57 174 PHE B C 1
ATOM 2601 O O . PHE B 1 174 ? 3.916 -36.056 5.223 1.00 34.24 174 PHE B O 1
ATOM 2609 N N . ARG B 1 175 ? 3.253 -36.722 7.264 1.00 38.63 175 ARG B N 1
ATOM 2610 C CA . ARG B 1 175 ? 3.948 -38.009 7.198 1.00 40.21 175 ARG B CA 1
ATOM 2611 C C . ARG B 1 175 ? 3.347 -38.903 6.143 1.00 36.51 175 ARG B C 1
ATOM 2612 O O . ARG B 1 175 ? 4.050 -39.642 5.469 1.00 34.61 175 ARG B O 1
ATOM 2620 N N . PHE B 1 176 ? 2.031 -38.877 6.061 1.00 34.83 176 PHE B N 1
ATOM 2621 C CA . PHE B 1 176 ? 1.316 -39.600 5.012 1.00 35.14 176 PHE B CA 1
ATOM 2622 C C . PHE B 1 176 ? 1.815 -39.227 3.603 1.00 31.34 176 PHE B C 1
ATOM 2623 O O . PHE B 1 176 ? 2.027 -40.109 2.751 1.00 33.05 176 PHE B O 1
ATOM 2631 N N . GLY B 1 177 ? 1.911 -37.919 3.329 1.00 31.18 177 GLY B N 1
ATOM 2632 C CA . GLY B 1 177 ? 2.272 -37.519 1.992 1.00 34.53 177 GLY B CA 1
ATOM 2633 C C . GLY B 1 177 ? 3.707 -37.893 1.696 1.00 35.16 177 GLY B C 1
ATOM 2634 O O . GLY B 1 177 ? 4.068 -38.301 0.596 1.00 33.40 177 GLY B O 1
ATOM 2635 N N . LEU B 1 178 ? 4.550 -37.757 2.704 1.00 35.50 178 LEU B N 1
ATOM 2636 C CA . LEU B 1 178 ? 5.932 -38.188 2.572 1.00 37.16 178 LEU B CA 1
ATOM 2637 C C . LEU B 1 178 ? 6.055 -39.704 2.279 1.00 38.34 178 LEU B C 1
ATOM 2638 O O . LEU B 1 178 ? 6.875 -40.153 1.438 1.00 40.50 178 LEU B O 1
ATOM 2643 N N . GLN B 1 179 ? 5.245 -40.498 2.972 1.00 32.59 179 GLN B N 1
ATOM 2644 C CA . GLN B 1 179 ? 5.225 -41.940 2.747 1.00 31.70 179 GLN B CA 1
ATOM 2645 C C . GLN B 1 179 ? 4.819 -42.263 1.295 1.00 35.73 179 GLN B C 1
ATOM 2646 O O . GLN B 1 179 ? 5.300 -43.246 0.759 1.00 33.95 179 GLN B O 1
ATOM 2652 N N . LEU B 1 180 ? 3.924 -41.477 0.683 1.00 34.07 180 LEU B N 1
ATOM 2653 C CA . LEU B 1 180 ? 3.632 -41.703 -0.737 1.00 33.89 180 LEU B CA 1
ATOM 2654 C C . LEU B 1 180 ? 4.858 -41.545 -1.543 1.00 29.64 180 LEU B C 1
ATOM 2655 O O . LEU B 1 180 ? 5.145 -42.383 -2.384 1.00 31.80 180 LEU B O 1
ATOM 2660 N N . LEU B 1 181 ? 5.637 -40.497 -1.250 1.00 29.95 181 LEU B N 1
ATOM 2661 C CA . LEU B 1 181 ? 6.852 -40.317 -1.938 1.00 28.61 181 LEU B CA 1
ATOM 2662 C C . LEU B 1 181 ? 7.907 -41.425 -1.736 1.00 31.16 181 LEU B C 1
ATOM 2663 O O . LEU B 1 181 ? 8.613 -41.862 -2.700 1.00 30.47 181 LEU B O 1
ATOM 2668 N N . VAL B 1 182 ? 8.054 -41.850 -0.507 1.00 30.22 182 VAL B N 1
ATOM 2669 C CA . VAL B 1 182 ? 8.989 -42.948 -0.202 1.00 32.56 182 VAL B CA 1
ATOM 2670 C C . VAL B 1 182 ? 8.547 -44.241 -0.894 1.00 33.37 182 VAL B C 1
ATOM 2671 O O . VAL B 1 182 ? 9.363 -44.934 -1.504 1.00 35.27 182 VAL B O 1
ATOM 2675 N N . ASP B 1 183 ? 7.246 -44.548 -0.866 1.00 35.47 183 ASP B N 1
ATOM 2676 C CA . ASP B 1 183 ? 6.752 -45.723 -1.623 1.00 38.53 183 ASP B CA 1
ATOM 2677 C C . ASP B 1 183 ? 7.004 -45.596 -3.100 1.00 35.47 183 ASP B C 1
ATOM 2678 O O . ASP B 1 183 ? 7.389 -46.564 -3.759 1.00 36.67 183 ASP B O 1
ATOM 2683 N N . GLY B 1 184 ? 6.880 -44.367 -3.599 1.00 34.36 184 GLY B N 1
ATOM 2684 C CA . GLY B 1 184 ? 7.206 -44.042 -5.007 1.00 33.29 184 GLY B CA 1
ATOM 2685 C C . GLY B 1 184 ? 8.640 -44.275 -5.349 1.00 35.85 184 GLY B C 1
ATOM 2686 O O . GLY B 1 184 ? 8.983 -44.827 -6.397 1.00 34.34 184 GLY B O 1
ATOM 2687 N N . LEU B 1 185 ? 9.519 -43.841 -4.456 1.00 32.27 185 LEU B N 1
ATOM 2688 C CA . LEU B 1 185 ? 10.972 -44.007 -4.684 1.00 31.40 185 LEU B CA 1
ATOM 2689 C C . LEU B 1 185 ? 11.325 -45.503 -4.687 1.00 34.70 185 LEU B C 1
ATOM 2690 O O . LEU B 1 185 ? 12.103 -45.955 -5.524 1.00 36.46 185 LEU B O 1
ATOM 2695 N N . ALA B 1 186 ? 10.650 -46.254 -3.848 1.00 36.37 186 ALA B N 1
ATOM 2696 C CA . ALA B 1 186 ? 10.894 -47.679 -3.699 1.00 41.20 186 ALA B CA 1
ATOM 2697 C C . ALA B 1 186 ? 10.436 -48.447 -4.951 1.00 47.21 186 ALA B C 1
ATOM 2698 O O . ALA B 1 186 ? 10.982 -49.504 -5.229 1.00 46.08 186 ALA B O 1
ATOM 2700 N N . ALA B 1 187 ? 9.474 -47.923 -5.709 1.00 45.74 187 ALA B N 1
ATOM 2701 C CA . ALA B 1 187 ? 9.164 -48.464 -7.049 1.00 49.42 187 ALA B CA 1
ATOM 2702 C C . ALA B 1 187 ? 10.304 -48.396 -8.049 1.00 56.31 187 ALA B C 1
ATOM 2703 O O . ALA B 1 187 ? 10.285 -49.120 -9.012 1.00 59.33 187 ALA B O 1
ATOM 2705 N N . HIS B 1 188 ? 11.311 -47.547 -7.839 1.00 59.69 188 HIS B N 1
ATOM 2706 C CA . HIS B 1 188 ? 12.590 -47.653 -8.605 1.00 61.41 188 HIS B CA 1
ATOM 2707 C C . HIS B 1 188 ? 13.556 -48.858 -8.219 1.00 61.59 188 HIS B C 1
ATOM 2708 O O . HIS B 1 188 ? 14.540 -49.111 -8.901 1.00 61.53 188 HIS B O 1
ATOM 2715 N N . GLY B 1 189 ? 13.252 -49.587 -7.157 1.00 62.55 189 GLY B N 1
ATOM 2716 C CA . GLY B 1 189 ? 13.923 -50.841 -6.820 1.00 71.40 189 GLY B CA 1
ATOM 2717 C C . GLY B 1 189 ? 13.150 -51.997 -7.399 1.00 70.16 189 GLY B C 1
ATOM 2718 O O . GLY B 1 189 ? 13.747 -52.968 -7.824 1.00 95.69 189 GLY B O 1
#

B-factor: mean 48.81, std 15.93, range [25.86, 128.16]

Solvent-accessible surface area: 16120 Å² total; per-residue (Å²): 238,38,112,92,82,80,0,13,49,19,0,8,132,6,0,52,85,94,9,34,90,57,0,17,11,176,43,0,1,160,82,42,132,48,99,73,42,25,0,113,218,46,6,67,51,82,90,64,0,28,1,22,0,0,32,53,5,0,129,95,2,127,50,119,5,85,129,62,67,32,101,83,34,1,16,64,6,1,103,24,0,14,84,4,0,53,78,30,44,26,0,0,78,1,0,18,37,2,18,4,38,61,67,3,96,6,0,85,72,9,18,95,45,6,2,126,1,1,109,70,5,39,5,57,104,96,34,5,83,9,0,1,66,3,2,0,13,1,0,8,9,4,0,41,10,10,10,25,46,103,56,70,82,97,115,68,66,56,117,163,86,11,73,138,44,2,116,32,0,0,66,0,0,0,35,0,2,26,64,67,93,102,125,93,80,80,0,12,50,20,0,8,125,4,0,50,85,100,8,27,82,64,0,14,10,156,52,0,2,156,84,39,134,47,100,70,40,27,0,112,221,50,3,68,61,81,66,56,0,18,0,19,0,0,30,57,5,0,144,98,1,97,26,123,7,67,150,68,66,39,94,90,31,1,22,42,3,0,105,5,0,12,64,2,0,57,78,38,44,25,0,0,77,0,0,18,29,2,32,4,16,68,66,3,98,17,1,63,63,3,16,99,10,4,3,140,0,1,116,72,8,38,4,65,103,99,35,7,82,7,0,1,64,2,2,0,5,0,0,7,10,15,0,44,10,28,12,19,79,115,78,127,119,122,121,33,70,147,37,4,118,35,0,1,61,0,0,0,29,0,1,28,63,67,91

Sequence (355 aa):
QLHKPDVVAAATKILDDHGIADLTMRRLARELDVTPGALYWHFANKQELLGAVADHILRTARTDTADLAWREQIHESCRALRDALLSHTDGAELVSASFASGQSVVITEIVEQLGRAARAAGVSDADVDAAARTVIYYVLGFTVDEQSRLQWDAVGALGRDGTRQFRFGLQLLVDGLAAHGLHKPDVVAAATKILDDHGIADLTMRRLARELDVTPGALYWHFANKQELLGAVADHILRTARTDTADLAWREQIHESCRALRDALLSHTDGAELVSASFASGQSVVITEIVEQLGRAARAAGVSDADVDAAARTVIYYVLGFTVDEQSRLQWDADGTRQFRFGLQLLVDGLAAHG

Secondary structure (DSSP, 8-state):
---HHHHHHHHHHHHHHH-GGG--HHHHHHHHTS-GGGGGGT-SSHHHHHHHHHHHHTGGG----TTS-HHHHHHHHHHHHHHHHHTSTTHHHHHHHHHHTT--HHHHHHHHHHHHHHHHHT--GGGHHHHHHHHHHHHHHHHHHHHHHHHHHHTT-----HHHHHHHHHHHHHHHHHTT-/--HHHHHHHHHHHHHHH-GGG--HHHHHHHTT--GGGGGGT-SSHHHHHHHHHHHHHGGG----TTS-HHHHHHHHHHHHHHHHHTSTTHHHHHHHHHHHT--HHHHHHHHHHHHHHHHHT--TTTHHHHHHHHHHHHHHHHHHHHHHHHH---HHHHHHHHHHHHHHHHHTT-